Protein AF-A0A3N5RGP6-F1 (afdb_monomer_lite)

Sequence (369 aa):
MNIPFDFSSLDLSDPAYIEANRRGQITQQQRQILGGKLGNAISCFSSFASLFVLPGLGLFGLILLAVLKADALVIFGYAALIILLSLGVFIFVTFRSYHHYSSVKKDLDSGLIQTADGCLEYGKDKYEASLGNGAHLVLPRVWNGLLPGINYLFYYLPGSRIILSAETRSVMPPERAREKLIEILGKANRFTGEDIETNRQGDMTFRQIVRLLPNILVGFLFTLPGIAFLSYFLYILLLAPDADWKENLVAAVIVTIIGGAFAVVGLFITVKSLSDLFSFKAVSIEGEGRKIRRVSRTRSNSRSSSSNTVSYYYRVAEKEFKIPKRAYLALVDGLTYRLYHTPRSSVLLSIEPLISPVPEELSSSGRNT

pLDDT: mean 88.64, std 10.91, range [46.66, 98.62]

Radius of gyration: 26.94 Å; chains: 1; bounding box: 83×38×71 Å

Foldseek 3Di:
DPQFQAPVPDAQADPVLVVCLVVLAQDPVNVCSLVVRLVVSLPPDQLVCLVDVLVVVLVVVLVVCVVVVHDPVVSVVSVVVSVVVSVVSNVVSNVVSVVLSVQSVVLSVVSGKDKAKFFWDQPQQFIWTAGPVRDTADEHPDHPPHAGQFIWTFIARPRNSHTRHTHTDDGHDLVVLQVRLQVQLCSNQVHDPVQVVCQVVFFGDPVLLVVLVVLLVQLVVLQVQLVVLLVVLVCCVPPVPPPPCVVCVVVSVVSNVSSPVSNVSSVVSNVLSVVLSVVRGKDKDKAFKAKDKDWDFDPDPPPPDGDTDIWIWIDGPNDIETGDPSSSNSDDGGFMKMWIARPRVRHTRGMGTPTGPDDPVSVPVVPPD

Structure (mmCIF, N/CA/C/O backbone):
data_AF-A0A3N5RGP6-F1
#
_entry.id   AF-A0A3N5RGP6-F1
#
loop_
_atom_site.group_PDB
_atom_site.id
_atom_site.type_symbol
_atom_site.label_atom_id
_atom_site.label_alt_id
_atom_site.label_comp_id
_atom_site.label_asym_id
_atom_site.label_entity_id
_atom_site.label_seq_id
_atom_site.pdbx_PDB_ins_code
_atom_site.Cartn_x
_atom_site.Cartn_y
_atom_site.Cartn_z
_atom_site.occupancy
_atom_site.B_iso_or_equiv
_atom_site.auth_seq_id
_atom_site.auth_comp_id
_atom_site.auth_asym_id
_atom_site.auth_atom_id
_atom_site.pdbx_PDB_model_num
ATOM 1 N N . MET A 1 1 ? 8.306 6.483 12.451 1.00 46.66 1 MET A N 1
ATOM 2 C CA . MET A 1 1 ? 7.824 5.171 11.977 1.00 46.66 1 MET A CA 1
ATOM 3 C C . MET A 1 1 ? 7.015 4.521 13.096 1.00 46.66 1 MET A C 1
ATOM 5 O O . MET A 1 1 ? 7.575 4.285 14.158 1.00 46.66 1 MET A O 1
ATOM 9 N N . ASN A 1 2 ? 5.703 4.333 12.932 1.00 51.69 2 ASN A N 1
ATOM 10 C CA . ASN A 1 2 ? 4.912 3.572 13.912 1.00 51.69 2 ASN A CA 1
ATOM 11 C C . ASN A 1 2 ? 5.167 2.090 13.654 1.00 51.69 2 ASN A C 1
ATOM 13 O O . ASN A 1 2 ? 5.107 1.669 12.499 1.00 51.69 2 ASN A O 1
ATOM 17 N N . ILE A 1 3 ? 5.520 1.338 14.694 1.00 51.59 3 ILE A N 1
ATOM 18 C CA . ILE A 1 3 ? 5.806 -0.093 14.580 1.00 51.59 3 ILE A CA 1
ATOM 19 C C . ILE A 1 3 ? 4.454 -0.785 14.393 1.00 51.59 3 ILE A C 1
ATOM 21 O O . ILE A 1 3 ? 3.610 -0.704 15.282 1.00 51.59 3 ILE A O 1
ATOM 25 N N . PRO A 1 4 ? 4.180 -1.390 13.226 1.00 54.78 4 PRO A N 1
ATOM 26 C CA . PRO A 1 4 ? 2.877 -1.976 12.975 1.00 54.78 4 PRO A CA 1
ATOM 27 C C . PRO A 1 4 ? 2.785 -3.321 13.699 1.00 54.78 4 PRO A C 1
ATOM 29 O O . PRO A 1 4 ? 3.454 -4.279 13.310 1.00 54.78 4 PRO A O 1
ATOM 32 N N . PHE A 1 5 ? 1.945 -3.404 14.727 1.00 60.09 5 PHE A N 1
ATOM 33 C CA . PHE A 1 5 ? 1.617 -4.672 15.370 1.00 60.09 5 PHE A CA 1
ATOM 34 C C . PHE A 1 5 ? 0.800 -5.553 14.428 1.00 60.09 5 PHE A C 1
ATOM 36 O O . PHE A 1 5 ? -0.194 -5.114 13.848 1.00 60.09 5 PHE A O 1
ATOM 43 N N . ASP A 1 6 ? 1.219 -6.802 14.262 1.00 63.50 6 ASP A N 1
ATOM 44 C CA . ASP A 1 6 ? 0.471 -7.772 13.475 1.00 63.50 6 ASP A CA 1
ATOM 45 C C . ASP A 1 6 ? -0.662 -8.350 14.327 1.00 63.50 6 ASP A C 1
ATOM 47 O O . ASP A 1 6 ? -0.433 -9.259 15.112 1.00 63.50 6 ASP A O 1
ATOM 51 N N . PHE A 1 7 ? -1.877 -7.820 14.227 1.00 63.84 7 PHE A N 1
ATOM 52 C CA . PHE A 1 7 ? -3.049 -8.327 14.953 1.00 63.84 7 PHE A CA 1
ATOM 53 C C . PHE A 1 7 ? -4.023 -9.039 14.013 1.00 63.84 7 PHE A C 1
ATOM 55 O O . PHE A 1 7 ? -5.227 -8.851 14.104 1.00 63.84 7 PHE A O 1
ATOM 62 N N . SER A 1 8 ? -3.508 -9.861 13.096 1.00 65.56 8 SER A N 1
ATOM 63 C CA . SER A 1 8 ? -4.301 -10.566 12.078 1.00 65.56 8 SER A CA 1
ATOM 64 C C . SER A 1 8 ? -5.499 -11.384 12.582 1.00 65.56 8 SER A C 1
ATOM 66 O O . SER A 1 8 ? -6.313 -11.791 11.764 1.00 65.56 8 SER A O 1
ATOM 68 N N . SER A 1 9 ? -5.603 -11.638 13.888 1.00 75.88 9 SER A N 1
ATOM 69 C CA . SER A 1 9 ? -6.687 -12.390 14.526 1.00 75.88 9 SER A CA 1
ATOM 70 C C . SER A 1 9 ? -7.684 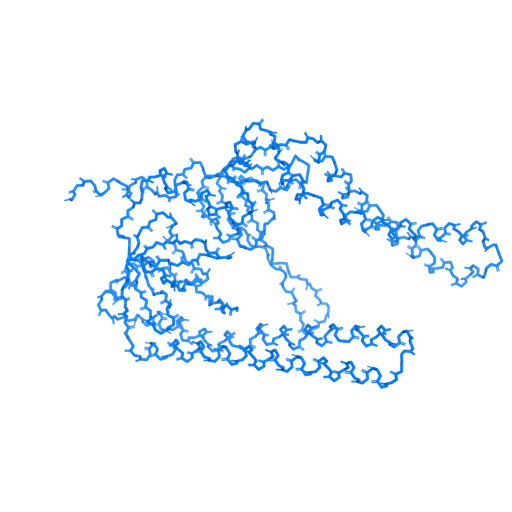-11.535 15.316 1.00 75.88 9 SER A C 1
ATOM 72 O O . SER A 1 9 ? -8.609 -12.101 15.886 1.00 75.88 9 SER A O 1
ATOM 74 N N . LEU A 1 10 ? -7.475 -10.220 15.441 1.00 86.12 10 LEU A N 1
ATOM 75 C CA . LEU A 1 10 ? -8.368 -9.366 16.223 1.00 86.12 10 LEU A CA 1
ATOM 76 C C . LEU A 1 10 ? -9.435 -8.773 15.299 1.00 86.12 10 LEU A C 1
ATOM 78 O O . LEU A 1 10 ? -9.154 -7.843 14.543 1.00 86.12 10 LEU A O 1
ATOM 82 N N . ASP A 1 11 ? -10.644 -9.324 15.357 1.00 92.06 11 ASP A N 1
ATOM 83 C CA . ASP A 1 11 ? -11.818 -8.639 14.826 1.00 92.06 11 ASP A CA 1
ATOM 84 C C . ASP A 1 11 ? -12.217 -7.543 15.817 1.00 92.06 11 ASP A C 1
ATOM 86 O O . ASP A 1 11 ? -12.595 -7.818 16.954 1.00 92.06 11 ASP A O 1
ATOM 90 N N . LEU A 1 12 ? -12.073 -6.285 15.405 1.00 94.25 12 LEU A N 1
ATOM 91 C CA . LEU A 1 12 ? -12.389 -5.138 16.257 1.00 94.25 12 LEU A CA 1
ATOM 92 C C . LEU A 1 12 ? -13.893 -4.986 16.497 1.00 94.25 12 LEU A C 1
ATOM 94 O O . LEU A 1 12 ? -14.278 -4.248 17.403 1.00 94.25 12 LEU A O 1
ATOM 98 N N . SER A 1 13 ? -14.709 -5.682 15.709 1.00 95.06 13 SER A N 1
ATOM 99 C CA . SER A 1 13 ? -16.170 -5.622 15.744 1.00 95.06 13 SER A CA 1
ATOM 100 C C . SER A 1 13 ? -16.781 -6.820 16.481 1.00 95.06 13 SER A C 1
ATOM 102 O O . SER A 1 13 ? -18.001 -6.964 16.493 1.00 95.06 13 SER A O 1
ATOM 104 N N . ASP A 1 14 ? -15.957 -7.685 17.090 1.00 95.44 14 ASP A N 1
ATOM 105 C CA . ASP A 1 14 ? -16.419 -8.857 17.840 1.00 95.44 14 ASP A CA 1
ATOM 106 C C . ASP A 1 14 ? -17.313 -8.425 19.025 1.00 95.44 14 ASP A C 1
ATOM 108 O O . ASP A 1 14 ? -16.844 -7.690 19.911 1.00 95.44 14 ASP A O 1
ATOM 112 N N . PRO A 1 15 ? -18.579 -8.891 19.090 1.00 96.12 15 PRO A N 1
ATOM 113 C CA . PRO A 1 15 ? -19.494 -8.570 20.182 1.00 96.12 15 PRO A CA 1
ATOM 114 C C . PRO A 1 15 ? -18.925 -8.883 21.570 1.00 96.12 15 PRO A C 1
ATOM 116 O O . PRO A 1 15 ? -19.138 -8.108 22.504 1.00 96.12 15 PRO A O 1
ATOM 119 N N . ALA A 1 16 ? -18.149 -9.964 21.714 1.00 96.69 16 ALA A N 1
ATOM 120 C CA . ALA A 1 16 ? -17.563 -10.353 22.994 1.00 96.69 16 ALA A CA 1
ATOM 121 C C . ALA A 1 16 ? -16.511 -9.339 23.475 1.00 96.69 16 ALA A C 1
ATOM 123 O O . ALA A 1 16 ? -16.444 -9.028 24.669 1.00 96.69 16 ALA A O 1
ATOM 124 N N . TYR A 1 17 ? -15.713 -8.778 22.559 1.00 96.44 17 TYR A N 1
ATOM 125 C CA . TYR A 1 17 ? -14.770 -7.709 22.895 1.00 96.44 17 TYR A CA 1
ATOM 126 C C . TYR A 1 17 ? -15.482 -6.398 23.191 1.00 96.44 17 TYR A C 1
ATOM 128 O O . TYR A 1 17 ? -15.095 -5.711 24.135 1.00 96.44 17 TYR A O 1
ATOM 136 N N . ILE A 1 18 ? -16.514 -6.050 22.419 1.00 97.56 18 ILE A N 1
ATOM 137 C CA . ILE A 1 18 ? -17.300 -4.833 22.654 1.00 97.56 18 ILE A CA 1
ATOM 138 C C . ILE A 1 18 ? -17.943 -4.884 24.040 1.00 97.56 18 ILE A C 1
ATOM 140 O O . ILE A 1 18 ? -17.799 -3.935 24.807 1.00 97.56 18 ILE A O 1
ATOM 144 N N . GLU A 1 19 ? -18.582 -5.995 24.409 1.00 97.88 19 GLU A N 1
ATOM 145 C CA . GLU A 1 19 ? -19.241 -6.120 25.710 1.00 97.88 19 GLU A CA 1
ATOM 146 C C . GLU A 1 19 ? -18.241 -6.118 26.874 1.00 97.88 19 GLU A C 1
ATOM 148 O O . GLU A 1 19 ? -18.458 -5.435 27.879 1.00 97.88 19 GLU A O 1
ATOM 153 N N . ALA A 1 20 ? -17.106 -6.811 26.736 1.00 97.94 20 ALA A N 1
ATOM 154 C CA . ALA A 1 20 ? -16.041 -6.759 27.734 1.00 97.94 20 ALA A CA 1
ATOM 155 C C . ALA A 1 20 ? -15.492 -5.332 27.907 1.00 97.94 20 ALA A C 1
ATOM 157 O O . ALA A 1 20 ? -15.433 -4.828 29.033 1.00 97.94 20 ALA A O 1
ATOM 158 N N . ASN A 1 21 ? -15.174 -4.646 26.805 1.00 97.94 21 ASN A N 1
ATOM 159 C CA . ASN A 1 21 ? -14.625 -3.291 26.847 1.00 97.94 21 ASN A CA 1
ATOM 160 C C . ASN A 1 21 ? -15.661 -2.269 27.343 1.00 97.94 21 ASN A C 1
ATOM 162 O O . ASN A 1 21 ? -15.294 -1.325 28.044 1.00 97.94 21 ASN A O 1
ATOM 166 N N . ARG A 1 22 ? -16.956 -2.480 27.065 1.00 98.06 22 ARG A N 1
ATOM 167 C CA . ARG A 1 22 ? -18.067 -1.691 27.624 1.00 98.06 22 ARG A CA 1
ATOM 168 C C . ARG A 1 22 ? -18.132 -1.795 29.146 1.00 98.06 22 ARG A C 1
ATOM 170 O O . ARG A 1 22 ? -18.426 -0.803 29.804 1.00 98.06 22 ARG A O 1
ATOM 177 N N . ARG A 1 23 ? -17.795 -2.959 29.710 1.00 98.12 23 ARG A N 1
ATOM 178 C CA . ARG A 1 23 ? -17.637 -3.167 31.162 1.00 98.12 23 ARG A CA 1
ATOM 179 C C . ARG A 1 23 ? -16.286 -2.684 31.708 1.00 98.12 23 ARG A C 1
ATOM 181 O O . ARG A 1 23 ? -15.987 -2.929 32.873 1.00 98.12 23 ARG A O 1
ATOM 188 N N . GLY A 1 24 ? -15.453 -2.039 30.888 1.00 97.69 24 GLY A N 1
ATOM 189 C CA . GLY A 1 24 ? -14.113 -1.598 31.278 1.00 97.69 24 GLY A CA 1
ATOM 190 C C . GLY A 1 24 ? -13.111 -2.743 31.456 1.00 97.69 24 GLY A C 1
ATOM 191 O O . GLY A 1 24 ? -12.120 -2.583 32.162 1.00 97.69 24 GLY A O 1
ATOM 192 N N . GLN A 1 25 ? -13.358 -3.912 30.855 1.00 97.94 25 GLN A N 1
ATOM 193 C CA . GLN A 1 25 ? -12.507 -5.094 30.985 1.00 97.94 25 GLN A CA 1
ATOM 194 C C . GLN A 1 25 ? -11.794 -5.407 29.669 1.00 97.94 25 GLN A C 1
ATOM 196 O O . GLN A 1 25 ? -12.425 -5.560 28.630 1.00 97.94 25 GLN A O 1
ATOM 201 N N . ILE A 1 26 ? -10.472 -5.582 29.729 1.00 97.31 26 ILE A N 1
ATOM 202 C CA . ILE A 1 26 ? -9.676 -6.080 28.599 1.00 97.31 26 ILE A CA 1
ATOM 203 C C . ILE A 1 26 ? -9.678 -7.608 28.655 1.00 97.31 26 ILE A C 1
ATOM 205 O O . ILE A 1 26 ? -9.200 -8.185 29.638 1.00 97.31 26 ILE A O 1
ATOM 209 N N . THR A 1 27 ? -10.166 -8.269 27.606 1.00 96.88 27 THR A N 1
ATOM 210 C CA . THR A 1 27 ? -10.210 -9.740 27.553 1.00 96.88 27 THR A CA 1
ATOM 211 C C . THR A 1 27 ? -8.812 -10.362 27.614 1.00 96.88 27 THR A C 1
ATOM 213 O O . THR A 1 27 ? -7.812 -9.762 27.202 1.00 96.88 27 THR A O 1
ATOM 216 N N . GLN A 1 28 ? -8.720 -11.606 28.096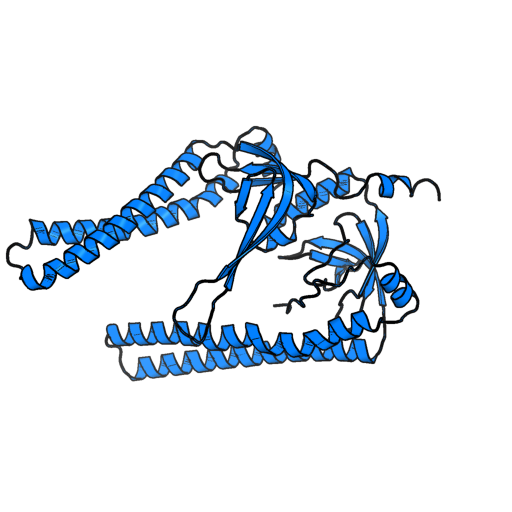 1.00 95.56 28 GLN A N 1
ATOM 217 C CA . GLN A 1 28 ? -7.444 -12.328 28.156 1.00 95.56 28 GLN A CA 1
ATOM 218 C C . GLN A 1 28 ? -6.816 -12.491 26.763 1.00 95.56 28 GLN A C 1
ATOM 220 O O . GLN A 1 28 ? -5.602 -12.358 26.625 1.00 95.56 28 GLN A O 1
ATOM 225 N N . GLN A 1 29 ? -7.634 -12.704 25.728 1.00 93.69 29 GLN A N 1
ATOM 226 C CA . GLN A 1 29 ? -7.173 -12.812 24.345 1.00 93.69 29 GLN A CA 1
ATOM 227 C C . GLN A 1 29 ? -6.574 -11.493 23.842 1.00 93.69 29 GLN A C 1
ATOM 229 O O . GLN A 1 29 ? -5.460 -11.499 23.318 1.00 93.69 29 GLN A O 1
ATOM 234 N N . GLN A 1 30 ? -7.231 -10.351 24.077 1.00 94.25 30 GLN A N 1
ATOM 235 C CA . GLN A 1 30 ? -6.649 -9.040 23.765 1.00 94.25 30 GLN A CA 1
ATOM 236 C C . GLN A 1 30 ? -5.336 -8.812 24.529 1.00 94.25 30 GLN A C 1
ATOM 238 O O . GLN A 1 30 ? -4.353 -8.387 23.923 1.00 94.25 30 GLN A O 1
ATOM 243 N N . ARG A 1 31 ? -5.268 -9.156 25.827 1.00 94.56 31 ARG A N 1
ATOM 244 C CA . ARG A 1 31 ? -4.026 -9.050 26.621 1.00 94.56 31 ARG A CA 1
ATOM 245 C C . ARG A 1 31 ? -2.902 -9.923 26.070 1.00 94.56 31 ARG A C 1
ATOM 247 O O . ARG A 1 31 ? -1.775 -9.449 25.973 1.00 94.56 31 ARG A O 1
ATOM 254 N N . GLN A 1 32 ? -3.181 -11.171 25.699 1.00 91.88 32 GLN A N 1
ATOM 255 C CA . GLN A 1 32 ? -2.189 -12.078 25.108 1.00 91.88 32 GLN A CA 1
ATOM 256 C C . GLN A 1 32 ? -1.708 -11.575 23.746 1.00 91.88 32 GLN A C 1
ATOM 258 O O . GLN A 1 32 ? -0.514 -11.614 23.457 1.00 91.88 32 GLN A O 1
ATOM 263 N N . ILE A 1 33 ? -2.623 -11.068 22.919 1.00 88.94 33 ILE A N 1
ATOM 264 C CA . ILE A 1 33 ? -2.308 -10.524 21.598 1.00 88.94 33 ILE A CA 1
ATOM 265 C C . ILE A 1 33 ? -1.443 -9.261 21.723 1.00 88.94 33 ILE A C 1
ATOM 267 O O . ILE A 1 33 ? -0.430 -9.143 21.026 1.00 88.94 33 ILE A O 1
ATOM 271 N N . LEU A 1 34 ? -1.810 -8.345 22.624 1.00 89.25 34 LEU A N 1
ATOM 272 C CA . LEU A 1 34 ? -1.066 -7.112 22.880 1.00 89.25 34 LEU A CA 1
ATOM 273 C C . LEU A 1 34 ? 0.285 -7.429 23.546 1.00 89.25 34 LEU A C 1
ATOM 275 O O . LEU A 1 34 ? 1.324 -7.049 23.013 1.00 89.25 34 LEU A O 1
ATOM 279 N N . GLY A 1 35 ? 0.295 -8.206 24.632 1.00 87.25 35 GLY A N 1
ATOM 280 C CA . GLY A 1 35 ? 1.482 -8.560 25.422 1.00 87.25 35 GLY A CA 1
ATOM 281 C C . GLY A 1 35 ? 2.473 -9.497 24.722 1.00 87.25 35 GLY A C 1
ATOM 282 O O . GLY A 1 35 ? 3.680 -9.261 24.756 1.00 87.25 35 GLY A O 1
ATOM 283 N N . GLY A 1 36 ? 1.990 -10.537 24.038 1.00 79.75 36 GLY A N 1
ATOM 284 C CA . GLY A 1 36 ? 2.835 -11.556 23.405 1.00 79.75 36 GLY A CA 1
ATOM 285 C C . GLY A 1 36 ? 3.584 -11.058 22.166 1.00 79.75 36 GLY A C 1
ATOM 286 O O . GLY A 1 36 ? 4.693 -11.509 21.880 1.00 79.75 36 GLY A O 1
ATOM 287 N N . LYS A 1 37 ? 3.023 -10.088 21.431 1.00 67.88 37 LYS A N 1
ATOM 288 C CA . LYS A 1 37 ? 3.664 -9.530 20.222 1.00 67.88 37 LYS A CA 1
ATOM 289 C C . LYS A 1 37 ? 4.578 -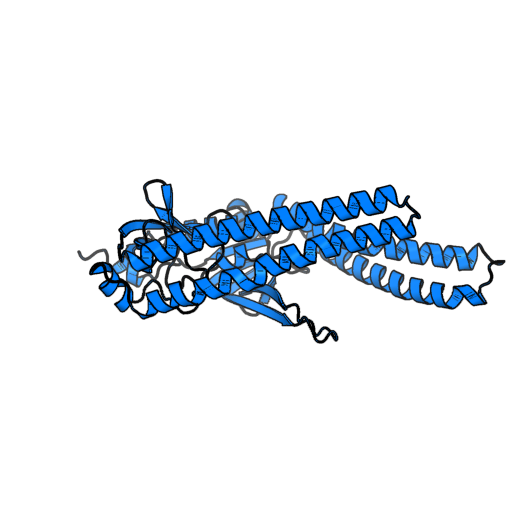8.342 20.510 1.00 67.88 37 LYS A C 1
ATOM 291 O O . LYS A 1 37 ? 5.451 -8.041 19.696 1.00 67.88 37 LYS A O 1
ATOM 296 N N . LEU A 1 38 ? 4.432 -7.722 21.679 1.00 66.31 38 LEU A N 1
ATOM 297 C CA . LEU A 1 38 ? 5.283 -6.638 22.166 1.00 66.31 38 LEU A CA 1
ATOM 298 C C . LEU A 1 38 ? 6.746 -7.081 22.376 1.00 66.31 38 LEU A C 1
ATOM 300 O O . LEU A 1 38 ? 7.648 -6.320 22.038 1.00 66.31 38 LEU A O 1
ATOM 304 N N . GLY A 1 39 ? 6.997 -8.317 22.828 1.00 63.50 39 GLY A N 1
ATOM 305 C CA . GLY A 1 39 ? 8.363 -8.851 22.979 1.00 63.50 39 GLY A CA 1
ATOM 306 C C . GLY A 1 39 ? 9.063 -9.174 21.649 1.00 63.50 39 GLY A C 1
ATOM 307 O O . GLY A 1 39 ? 10.254 -8.917 21.488 1.00 63.50 39 GLY A O 1
ATOM 308 N N . ASN A 1 40 ? 8.317 -9.670 20.656 1.00 64.88 40 ASN A N 1
ATOM 309 C CA . ASN A 1 40 ? 8.886 -10.132 19.381 1.00 64.88 40 ASN A CA 1
ATOM 310 C C . ASN A 1 40 ? 9.058 -9.012 18.339 1.00 64.88 40 ASN A C 1
ATOM 312 O O . ASN A 1 40 ? 9.968 -9.071 17.508 1.00 64.88 40 ASN A O 1
ATOM 316 N N . ALA A 1 41 ? 8.216 -7.972 18.374 1.00 55.91 41 ALA A N 1
ATOM 317 C CA . ALA A 1 41 ? 8.268 -6.868 17.410 1.00 55.91 41 ALA A CA 1
ATOM 318 C C . ALA A 1 41 ? 9.512 -5.974 17.569 1.00 55.91 41 ALA A C 1
ATOM 320 O O . ALA A 1 41 ? 9.961 -5.382 16.589 1.00 55.91 41 ALA A O 1
ATOM 321 N N . ILE A 1 42 ? 10.092 -5.920 18.773 1.00 56.09 42 ILE A N 1
ATOM 322 C CA . ILE A 1 42 ? 11.312 -5.153 19.075 1.00 56.09 42 ILE A CA 1
ATOM 323 C C . ILE A 1 42 ? 12.558 -5.814 18.454 1.00 56.09 42 ILE A C 1
ATOM 325 O O . ILE A 1 42 ? 13.563 -5.148 18.224 1.00 56.09 42 ILE A O 1
ATOM 329 N N . SER A 1 43 ? 12.507 -7.113 18.137 1.00 52.59 43 SER A N 1
ATOM 330 C CA . SER A 1 43 ? 13.734 -7.893 17.956 1.00 52.59 43 SER A CA 1
ATOM 331 C C . SER A 1 43 ? 14.189 -8.069 16.502 1.00 52.59 43 SER A C 1
ATOM 333 O O . SER A 1 43 ? 15.384 -8.015 16.230 1.00 52.59 43 SER A O 1
ATOM 335 N N . CYS A 1 44 ? 13.284 -8.253 15.531 1.00 56.62 44 CYS A N 1
ATOM 336 C CA . CYS A 1 44 ? 13.730 -8.856 14.269 1.00 56.62 44 CYS A CA 1
ATOM 337 C C . CYS A 1 44 ? 13.961 -7.877 13.109 1.00 56.62 44 CYS A C 1
ATOM 339 O O . CYS A 1 44 ? 15.024 -7.915 12.509 1.00 56.62 44 CYS A O 1
ATOM 341 N N . PHE A 1 45 ? 13.016 -6.999 12.753 1.00 54.19 45 PHE A N 1
ATOM 342 C CA . PHE A 1 45 ? 13.055 -6.382 11.413 1.00 54.19 45 PHE A CA 1
ATOM 343 C C . PHE A 1 45 ? 13.707 -4.993 11.349 1.00 54.19 45 PHE A C 1
ATOM 345 O O . PHE A 1 45 ? 14.454 -4.706 10.413 1.00 54.19 45 PHE A O 1
ATOM 352 N N . SER A 1 46 ? 13.451 -4.121 12.329 1.00 54.50 46 SER A N 1
ATOM 353 C CA . SER A 1 46 ? 14.064 -2.786 12.354 1.00 54.50 46 SER A CA 1
ATOM 354 C C . SER A 1 46 ? 15.535 -2.847 12.753 1.00 54.50 46 SER A C 1
ATOM 356 O O . SER A 1 46 ? 16.341 -2.127 12.171 1.00 54.50 46 SER A O 1
ATOM 358 N N . SER A 1 47 ? 15.882 -3.765 13.658 1.00 57.78 47 SER A N 1
ATOM 359 C CA . SER A 1 47 ? 17.263 -4.047 14.046 1.00 57.78 47 SER A CA 1
ATOM 360 C C . SER A 1 47 ? 18.056 -4.623 12.872 1.00 57.78 47 SER A C 1
ATOM 362 O O . SER A 1 47 ? 19.148 -4.141 12.609 1.00 57.78 47 SER A O 1
ATOM 364 N N . PHE A 1 48 ? 17.496 -5.553 12.081 1.00 64.19 48 PHE A N 1
ATOM 365 C CA . PHE A 1 48 ? 18.189 -6.089 10.896 1.00 64.19 48 PHE A CA 1
ATOM 366 C C . PHE A 1 48 ? 18.454 -5.019 9.832 1.00 64.19 48 PHE A C 1
ATOM 368 O O . PHE A 1 48 ? 19.559 -4.920 9.307 1.00 64.19 48 PHE A O 1
ATOM 375 N N . ALA A 1 49 ? 17.455 -4.200 9.492 1.00 61.03 49 ALA A N 1
ATOM 376 C CA . ALA A 1 49 ? 17.617 -3.229 8.413 1.00 61.03 49 ALA A CA 1
ATOM 377 C C . ALA A 1 49 ? 18.717 -2.199 8.727 1.00 61.03 49 ALA A C 1
ATOM 379 O O . ALA A 1 49 ? 19.548 -1.923 7.864 1.00 61.03 49 ALA A O 1
ATOM 380 N N . SER A 1 50 ? 18.785 -1.686 9.961 1.00 62.94 50 SER A N 1
ATOM 381 C CA . SER A 1 50 ? 19.869 -0.779 10.362 1.00 62.94 50 SER A CA 1
ATOM 382 C C . SER A 1 50 ? 21.223 -1.480 10.470 1.00 62.94 50 SER A C 1
ATOM 384 O O . SER A 1 50 ? 22.235 -0.873 10.137 1.00 62.94 50 SER A O 1
ATOM 386 N N . LEU A 1 51 ? 21.250 -2.749 10.898 1.00 67.50 51 LEU A N 1
ATOM 387 C CA . LEU A 1 51 ? 22.497 -3.496 11.093 1.00 67.50 51 LEU A CA 1
ATOM 388 C C . LEU A 1 51 ? 23.121 -3.992 9.780 1.00 67.50 51 LEU A C 1
ATOM 390 O O . LEU A 1 51 ? 24.309 -4.282 9.761 1.00 67.50 51 LEU A O 1
ATOM 394 N N . PHE A 1 52 ? 22.349 -4.105 8.693 1.00 72.94 52 PHE A N 1
ATOM 395 C CA . PHE A 1 52 ? 22.841 -4.687 7.436 1.00 72.94 52 PHE A CA 1
ATOM 396 C C . PHE A 1 52 ? 22.771 -3.750 6.227 1.00 72.94 52 PHE A C 1
ATOM 398 O O . PHE A 1 52 ? 23.654 -3.817 5.377 1.00 72.94 52 PHE A O 1
ATOM 405 N N . VAL A 1 53 ? 21.777 -2.858 6.120 1.00 74.00 53 VAL A N 1
ATOM 406 C CA . VAL A 1 53 ? 21.657 -1.983 4.936 1.00 74.00 53 VAL A CA 1
ATOM 407 C C . VAL A 1 53 ? 22.726 -0.895 4.947 1.00 74.00 53 VAL A C 1
ATOM 409 O O . VAL A 1 53 ? 23.387 -0.686 3.932 1.00 74.00 53 VAL A O 1
ATOM 412 N N . LEU A 1 54 ? 22.929 -0.227 6.088 1.00 77.69 54 LEU A N 1
ATOM 413 C CA . LEU A 1 54 ? 23.944 0.823 6.206 1.00 77.69 54 LEU A CA 1
ATOM 414 C C . LEU A 1 54 ? 25.368 0.253 6.086 1.00 77.69 54 LEU A C 1
ATOM 416 O O . LEU A 1 54 ? 26.127 0.783 5.273 1.00 77.69 54 LEU A O 1
ATOM 420 N N . PRO A 1 55 ? 25.726 -0.866 6.750 1.00 76.81 55 PRO A N 1
ATOM 421 C CA . PRO A 1 55 ? 27.020 -1.506 6.515 1.00 76.81 55 PRO A CA 1
ATOM 422 C C . PRO A 1 55 ? 27.174 -2.093 5.111 1.00 76.81 55 PRO A C 1
ATOM 424 O O . PRO A 1 55 ? 28.272 -2.057 4.575 1.00 76.81 55 PRO A O 1
ATOM 427 N N . GLY A 1 56 ? 26.103 -2.589 4.481 1.00 76.25 56 GLY A N 1
ATOM 428 C CA . GLY A 1 56 ? 26.146 -3.102 3.107 1.00 76.25 56 GLY A CA 1
ATOM 429 C C . GLY A 1 56 ? 26.415 -2.011 2.067 1.00 76.25 56 GLY A C 1
ATOM 430 O O . GLY A 1 56 ? 27.270 -2.182 1.199 1.00 76.25 56 GLY A O 1
ATOM 431 N N . LEU A 1 57 ? 25.742 -0.860 2.183 1.00 77.12 57 LEU A N 1
ATOM 432 C CA . LEU A 1 57 ? 26.041 0.322 1.365 1.00 77.12 57 LEU A CA 1
ATOM 433 C C . LEU A 1 57 ? 27.442 0.870 1.666 1.00 77.12 57 LEU A C 1
ATOM 435 O O . LEU A 1 57 ? 28.158 1.247 0.740 1.00 77.12 57 LEU A O 1
ATOM 439 N N . GLY A 1 58 ? 27.853 0.845 2.937 1.00 83.38 58 GLY A N 1
ATOM 440 C CA . GLY A 1 58 ? 29.211 1.190 3.347 1.00 83.38 58 GLY A CA 1
ATOM 441 C C . GLY A 1 58 ? 30.263 0.276 2.719 1.00 83.38 58 GLY A C 1
ATOM 442 O O . GLY A 1 58 ? 31.250 0.759 2.181 1.00 83.38 58 GLY A O 1
ATOM 443 N N . LEU A 1 59 ? 30.037 -1.038 2.699 1.00 82.94 59 LEU A N 1
ATOM 444 C CA . LEU A 1 59 ? 30.942 -2.005 2.077 1.00 82.94 59 LEU A CA 1
ATOM 445 C C . LEU A 1 59 ? 31.080 -1.751 0.571 1.00 82.94 59 LEU A C 1
ATOM 447 O O . LEU A 1 59 ? 32.191 -1.754 0.051 1.00 82.94 59 LEU A O 1
ATOM 451 N N . PHE A 1 60 ? 29.970 -1.486 -0.124 1.00 78.19 60 PHE A N 1
ATOM 452 C CA . PHE A 1 60 ? 30.012 -1.119 -1.541 1.00 78.19 60 PHE A CA 1
ATOM 453 C C . PHE A 1 60 ? 30.822 0.165 -1.770 1.00 78.19 60 PHE A C 1
ATOM 455 O O . PHE A 1 60 ? 31.674 0.198 -2.656 1.00 78.19 60 PHE A O 1
ATOM 462 N N . GLY A 1 61 ? 30.610 1.190 -0.937 1.00 82.06 61 GLY A N 1
ATOM 463 C CA . GLY A 1 61 ? 31.406 2.417 -0.964 1.00 82.06 61 GLY A CA 1
ATOM 464 C C . GLY A 1 61 ? 32.897 2.153 -0.742 1.00 82.06 61 GLY A C 1
ATOM 465 O O . GLY A 1 61 ? 33.723 2.673 -1.485 1.00 82.06 61 GLY A O 1
ATOM 466 N N . LEU A 1 62 ? 33.247 1.284 0.210 1.00 84.00 62 LEU A N 1
ATOM 467 C CA . LEU A 1 62 ? 34.632 0.890 0.485 1.00 84.00 62 LEU A CA 1
ATOM 468 C C . LEU A 1 62 ? 35.275 0.147 -0.696 1.00 84.00 62 LEU A C 1
ATOM 470 O O . LEU A 1 62 ? 36.417 0.441 -1.041 1.00 84.00 62 LEU A O 1
ATOM 474 N N . ILE A 1 63 ? 34.550 -0.768 -1.350 1.00 78.38 63 ILE A N 1
ATOM 475 C CA . ILE A 1 63 ? 35.035 -1.478 -2.547 1.00 78.38 63 ILE A CA 1
ATOM 476 C C . ILE A 1 63 ? 35.253 -0.494 -3.698 1.00 78.38 63 ILE A C 1
ATOM 478 O O . ILE A 1 63 ? 36.286 -0.549 -4.360 1.00 78.38 63 ILE A O 1
ATOM 482 N N . LEU A 1 64 ? 34.311 0.425 -3.922 1.00 76.50 64 LEU A N 1
ATOM 483 C CA . LEU A 1 64 ? 34.440 1.444 -4.961 1.00 76.50 64 LEU A CA 1
ATOM 484 C C . LEU A 1 64 ? 35.657 2.344 -4.708 1.00 76.50 64 LEU A C 1
ATOM 486 O O . LEU A 1 64 ? 36.451 2.564 -5.618 1.00 76.50 64 LEU A O 1
ATOM 490 N N . LEU A 1 65 ? 35.841 2.811 -3.469 1.00 84.06 65 LEU A N 1
ATOM 491 C CA . LEU A 1 65 ? 37.012 3.599 -3.072 1.00 84.06 65 LEU A CA 1
ATOM 492 C C . LEU A 1 65 ? 38.320 2.819 -3.274 1.00 84.06 65 LEU A C 1
ATOM 494 O O . LEU A 1 65 ? 39.306 3.398 -3.726 1.00 84.06 65 LEU A O 1
ATOM 498 N N . ALA A 1 66 ? 38.323 1.510 -3.012 1.00 80.75 66 ALA A N 1
ATOM 499 C CA . ALA A 1 66 ? 39.481 0.652 -3.250 1.00 80.75 66 ALA A CA 1
ATOM 500 C C . ALA A 1 66 ? 39.787 0.468 -4.750 1.00 80.75 66 ALA A C 1
ATOM 502 O O . ALA A 1 66 ? 40.945 0.570 -5.149 1.00 80.75 66 ALA A O 1
ATOM 503 N N . VAL A 1 67 ? 38.768 0.261 -5.596 1.00 78.25 67 VAL A N 1
ATOM 504 C CA . VAL A 1 67 ? 38.919 0.172 -7.066 1.00 78.25 67 VAL A CA 1
ATOM 505 C C . VAL A 1 67 ? 39.459 1.481 -7.646 1.00 78.25 67 VAL A C 1
ATOM 507 O O . VAL A 1 67 ? 40.294 1.463 -8.549 1.00 78.25 67 VAL A O 1
ATOM 510 N N . LEU A 1 68 ? 39.031 2.613 -7.087 1.00 84.62 68 LEU A N 1
ATOM 511 C CA . LEU A 1 68 ? 39.516 3.946 -7.449 1.00 84.62 68 LEU A CA 1
ATOM 512 C C . LEU A 1 68 ? 40.875 4.298 -6.821 1.00 84.62 68 LEU A C 1
ATOM 514 O O . LEU A 1 68 ? 41.374 5.394 -7.059 1.00 84.62 68 LEU A O 1
ATOM 518 N N . LYS A 1 69 ? 41.482 3.385 -6.048 1.00 93.00 69 LYS A N 1
ATOM 519 C CA . LYS A 1 69 ? 42.770 3.570 -5.360 1.00 93.00 69 LYS A CA 1
ATOM 520 C C . LYS A 1 69 ? 42.806 4.811 -4.451 1.00 93.00 69 LYS A C 1
ATOM 522 O O . LYS A 1 69 ? 43.804 5.524 -4.420 1.00 93.00 69 LYS A O 1
ATOM 527 N N . ALA A 1 70 ? 41.721 5.076 -3.722 1.00 90.44 70 ALA A N 1
ATOM 528 C CA . ALA A 1 70 ? 41.655 6.180 -2.764 1.00 90.44 70 ALA A CA 1
ATOM 529 C C . ALA A 1 70 ? 42.635 6.000 -1.582 1.00 90.44 70 ALA A C 1
ATOM 531 O O . ALA A 1 70 ? 42.949 4.874 -1.192 1.00 90.44 70 ALA A O 1
ATOM 532 N N . ASP A 1 71 ? 43.064 7.112 -0.971 1.00 95.94 71 ASP A N 1
ATOM 533 C CA . ASP A 1 71 ? 43.972 7.107 0.183 1.00 95.94 71 ASP A CA 1
ATOM 534 C C . ASP A 1 71 ? 43.377 6.402 1.413 1.00 95.94 71 ASP A C 1
ATOM 536 O O . ASP A 1 71 ? 42.189 6.527 1.726 1.00 95.94 71 ASP A O 1
ATOM 540 N N . ALA A 1 72 ? 44.233 5.729 2.189 1.00 92.25 72 ALA A N 1
ATOM 541 C CA . ALA A 1 72 ? 43.821 4.965 3.370 1.00 92.25 72 ALA A CA 1
ATOM 542 C C . ALA A 1 72 ? 43.052 5.814 4.399 1.00 92.25 72 ALA A C 1
ATOM 544 O O . ALA A 1 72 ? 42.067 5.350 4.971 1.00 92.25 72 ALA A O 1
ATOM 545 N N . LEU A 1 73 ? 43.453 7.074 4.604 1.00 92.38 73 LEU A N 1
ATOM 546 C CA . LEU A 1 73 ? 42.778 7.987 5.534 1.00 92.38 73 LEU A CA 1
ATOM 547 C C . LEU A 1 73 ? 41.326 8.265 5.112 1.00 92.38 73 LEU A C 1
ATOM 549 O O . LEU A 1 73 ? 40.439 8.309 5.966 1.00 92.38 73 LEU A O 1
ATOM 553 N N . VAL A 1 74 ? 41.064 8.375 3.805 1.00 88.56 74 VAL A N 1
ATOM 554 C CA . VAL A 1 74 ? 39.710 8.557 3.253 1.00 88.56 74 VAL A CA 1
ATOM 555 C C . VAL A 1 74 ? 38.865 7.307 3.492 1.00 88.56 74 VAL A C 1
ATOM 557 O O . VAL A 1 74 ? 37.718 7.408 3.930 1.00 88.56 74 VAL A O 1
ATOM 560 N N . ILE A 1 75 ? 39.448 6.126 3.274 1.00 88.44 75 ILE A N 1
ATOM 561 C CA . ILE A 1 75 ? 38.790 4.834 3.508 1.00 88.44 75 ILE A CA 1
ATOM 562 C C . ILE A 1 75 ? 38.410 4.680 4.992 1.00 88.44 75 ILE A C 1
ATOM 564 O O . ILE A 1 75 ? 37.260 4.359 5.302 1.00 88.44 75 ILE A O 1
ATOM 568 N N . PHE A 1 76 ? 39.334 4.964 5.919 1.00 90.31 76 PHE A N 1
ATOM 569 C CA . PHE A 1 76 ? 39.066 4.891 7.361 1.00 90.31 76 PHE A CA 1
ATOM 570 C C . PHE A 1 76 ? 38.035 5.925 7.824 1.00 90.31 76 PHE A C 1
ATOM 572 O O . PHE A 1 76 ? 37.131 5.579 8.588 1.00 90.31 76 PHE A O 1
ATOM 579 N N . GLY A 1 77 ? 38.128 7.168 7.342 1.00 89.75 77 GLY A N 1
ATOM 580 C CA . GLY A 1 77 ? 37.158 8.219 7.655 1.00 89.75 77 GLY A CA 1
ATOM 581 C C . GLY A 1 77 ? 35.743 7.847 7.205 1.00 89.75 77 GLY A C 1
ATOM 582 O O . GLY A 1 77 ? 34.787 7.983 7.972 1.00 89.75 77 GLY A O 1
ATOM 583 N N . TYR A 1 78 ? 35.613 7.293 5.996 1.00 88.69 78 TYR A N 1
ATOM 584 C CA . TYR A 1 78 ? 34.339 6.796 5.480 1.00 88.69 78 TYR A CA 1
ATOM 585 C C . TYR A 1 78 ? 33.789 5.637 6.325 1.00 88.69 78 TYR A C 1
ATOM 587 O O . TYR A 1 78 ? 32.620 5.658 6.718 1.00 88.69 78 TYR A O 1
ATOM 595 N N . ALA A 1 79 ? 34.625 4.653 6.670 1.00 87.56 79 ALA A N 1
ATOM 596 C CA . ALA A 1 79 ? 34.216 3.529 7.511 1.00 87.56 79 ALA A CA 1
ATOM 597 C C . ALA A 1 79 ? 33.717 3.988 8.895 1.00 87.56 79 ALA A C 1
ATOM 599 O O . ALA A 1 79 ? 32.644 3.567 9.336 1.00 87.56 79 ALA A O 1
ATOM 600 N N . ALA A 1 80 ? 34.449 4.891 9.557 1.00 89.38 80 ALA A N 1
ATOM 601 C CA . ALA A 1 80 ? 34.069 5.440 10.859 1.00 89.38 80 ALA A CA 1
ATOM 602 C C . ALA A 1 80 ? 32.722 6.181 10.803 1.00 89.38 80 ALA A C 1
ATOM 604 O O . ALA A 1 80 ? 31.864 5.978 11.667 1.00 89.38 80 ALA A O 1
ATOM 605 N N . LEU A 1 81 ? 32.495 6.978 9.753 1.00 89.06 81 LEU A N 1
ATOM 606 C CA . LEU A 1 81 ? 31.227 7.676 9.536 1.00 89.06 81 LEU A CA 1
ATOM 607 C C . LEU A 1 81 ? 30.050 6.697 9.404 1.00 89.06 81 LEU A C 1
ATOM 609 O O . LEU A 1 81 ? 29.018 6.892 10.048 1.00 89.06 81 LEU A O 1
ATOM 613 N N . ILE A 1 82 ? 30.197 5.630 8.610 1.00 87.75 82 ILE A N 1
ATOM 614 C CA . ILE A 1 82 ? 29.140 4.620 8.434 1.00 87.75 82 ILE A CA 1
ATOM 615 C C . ILE A 1 82 ? 28.814 3.916 9.757 1.00 87.75 82 ILE A C 1
ATOM 617 O O . ILE A 1 82 ? 27.635 3.694 10.054 1.00 87.75 82 ILE A O 1
ATOM 621 N N . ILE A 1 83 ? 29.824 3.595 10.571 1.00 87.00 83 ILE A N 1
ATOM 622 C CA . ILE A 1 83 ? 29.630 2.972 11.890 1.00 87.00 83 ILE A CA 1
ATOM 623 C C . ILE A 1 83 ? 28.841 3.905 12.814 1.00 87.00 83 ILE A C 1
ATOM 625 O O . ILE A 1 83 ? 27.842 3.481 13.401 1.00 87.00 83 ILE A O 1
ATOM 629 N N . LEU A 1 84 ? 29.238 5.178 12.904 1.00 89.00 84 LEU A N 1
ATOM 630 C CA . LEU A 1 84 ? 28.561 6.169 13.747 1.00 89.00 84 LEU A CA 1
ATOM 631 C C . LEU A 1 84 ? 27.104 6.388 13.321 1.00 89.00 84 LEU A C 1
ATOM 633 O O . LEU A 1 84 ? 26.208 6.387 14.167 1.00 89.00 84 LEU A O 1
ATOM 637 N N . LEU A 1 85 ? 26.846 6.506 12.015 1.00 86.38 85 LEU A N 1
ATOM 638 C CA . LEU A 1 85 ? 25.486 6.631 11.483 1.00 86.38 85 LEU A CA 1
ATOM 639 C C . LEU A 1 85 ? 24.640 5.389 11.793 1.00 86.38 85 LEU A C 1
ATOM 641 O O . LEU A 1 85 ? 23.492 5.515 12.223 1.00 86.38 85 LEU A O 1
ATOM 645 N N . SER A 1 86 ? 25.211 4.194 11.629 1.00 84.62 86 SER A N 1
ATOM 646 C CA . SER A 1 86 ? 24.522 2.930 11.922 1.00 84.62 86 SER A CA 1
ATOM 647 C C . SER A 1 86 ? 24.157 2.814 13.404 1.00 84.62 86 SER A C 1
ATOM 649 O O . SER A 1 86 ? 23.023 2.457 13.733 1.00 84.62 86 SER A O 1
ATOM 651 N N . LEU A 1 87 ? 25.082 3.182 14.298 1.00 86.31 87 LEU A N 1
ATOM 652 C CA . LEU A 1 87 ? 24.858 3.187 15.744 1.00 86.31 87 LEU A CA 1
ATOM 653 C C . LEU A 1 87 ? 23.782 4.204 16.150 1.00 86.31 87 LEU A C 1
ATOM 655 O O . LEU A 1 87 ? 22.878 3.868 16.916 1.00 86.31 87 LEU A O 1
ATOM 659 N N . GLY A 1 88 ? 23.834 5.421 15.602 1.00 88.50 88 GLY A N 1
ATOM 660 C CA . GLY A 1 88 ? 22.835 6.458 15.870 1.00 88.50 88 GLY A CA 1
ATOM 661 C C . GLY A 1 88 ? 21.423 6.028 15.463 1.00 88.50 88 GLY A C 1
ATOM 662 O O . GLY A 1 88 ? 20.479 6.158 16.246 1.00 88.50 88 GLY A O 1
ATOM 663 N N . VAL A 1 89 ? 21.278 5.436 14.271 1.00 85.31 89 VAL A N 1
ATOM 664 C CA . VAL A 1 89 ? 19.996 4.884 13.802 1.00 85.31 89 VAL A CA 1
ATOM 665 C C . VAL A 1 89 ? 19.522 3.745 14.708 1.00 85.31 89 VAL A C 1
ATOM 667 O O . VAL A 1 89 ? 18.345 3.710 15.073 1.00 85.31 89 VAL A O 1
ATOM 670 N N . PHE A 1 90 ? 20.418 2.843 15.115 1.00 84.56 90 PHE A N 1
ATOM 671 C CA . PHE A 1 90 ? 20.088 1.725 16.001 1.00 84.56 90 PHE A CA 1
ATOM 672 C C . PHE A 1 90 ? 19.571 2.190 17.373 1.00 84.56 90 PHE A C 1
ATOM 674 O O . PHE A 1 90 ? 18.517 1.727 17.824 1.00 84.56 90 PHE A O 1
ATOM 681 N N . ILE A 1 91 ? 20.264 3.139 18.014 1.00 88.00 91 ILE A N 1
ATOM 682 C CA . ILE A 1 91 ? 19.855 3.705 19.310 1.00 88.00 91 ILE A CA 1
ATOM 683 C C . ILE A 1 91 ? 18.487 4.378 19.180 1.00 88.00 91 ILE A C 1
ATOM 685 O O . ILE A 1 91 ? 17.584 4.101 19.972 1.00 88.00 91 ILE A O 1
ATOM 689 N N . PHE A 1 92 ? 18.300 5.208 18.151 1.00 87.19 92 PHE A N 1
ATOM 690 C CA . PHE A 1 92 ? 17.040 5.913 17.915 1.00 87.19 92 PHE A CA 1
ATOM 691 C C . PHE A 1 92 ? 15.854 4.951 17.727 1.00 87.19 92 PHE A C 1
ATOM 693 O O . PHE A 1 92 ? 14.786 5.140 18.319 1.00 87.19 92 PHE A O 1
ATOM 700 N N . VAL A 1 93 ? 16.037 3.892 16.933 1.00 83.62 93 VAL A N 1
ATOM 701 C CA . VAL A 1 93 ? 15.017 2.858 16.697 1.00 83.62 93 VAL A CA 1
ATOM 702 C C . VAL A 1 93 ? 14.695 2.091 17.981 1.00 83.62 93 VAL A C 1
ATOM 704 O O . VAL A 1 93 ? 13.516 1.890 18.292 1.00 83.62 93 VAL A O 1
ATOM 707 N N . THR A 1 94 ? 15.716 1.694 18.743 1.00 82.94 94 THR A N 1
ATOM 708 C CA . THR A 1 94 ? 15.554 0.931 19.992 1.00 82.94 94 THR A CA 1
ATOM 709 C C . THR A 1 94 ? 14.841 1.761 21.055 1.00 82.94 94 THR A C 1
ATOM 711 O O . THR A 1 94 ? 13.854 1.305 21.632 1.00 82.94 94 THR A O 1
ATOM 714 N N . PHE A 1 95 ? 15.263 3.013 21.248 1.00 88.31 95 PHE A N 1
ATOM 715 C CA . PHE A 1 95 ? 14.650 3.936 22.202 1.00 88.31 95 PHE A CA 1
ATOM 716 C C . PHE A 1 95 ? 13.168 4.184 21.890 1.00 88.31 95 PHE A C 1
ATOM 718 O O . PHE A 1 95 ? 12.310 4.068 22.767 1.00 88.31 95 PHE A O 1
ATOM 725 N N . ARG A 1 96 ? 12.838 4.446 20.618 1.00 85.75 96 ARG A N 1
ATOM 726 C CA . ARG A 1 96 ? 11.445 4.634 20.182 1.00 85.75 96 ARG A CA 1
ATOM 727 C C . ARG A 1 96 ? 10.596 3.381 20.412 1.00 85.75 96 ARG A C 1
ATOM 729 O O . ARG A 1 96 ? 9.441 3.494 20.822 1.00 85.75 96 ARG A O 1
ATOM 736 N N . SER A 1 97 ? 11.156 2.203 20.143 1.00 83.31 97 SER A N 1
ATOM 737 C CA . SER A 1 97 ? 10.476 0.919 20.353 1.00 83.31 97 SER A CA 1
ATOM 738 C C . SER A 1 97 ? 10.204 0.671 21.836 1.00 83.31 97 SER A C 1
ATOM 740 O O . SER A 1 97 ? 9.086 0.312 22.201 1.00 83.31 97 SER A O 1
ATOM 742 N N . TYR A 1 98 ? 11.194 0.944 22.689 1.00 87.31 98 TYR A N 1
ATOM 743 C CA . TYR A 1 98 ? 11.080 0.827 24.140 1.00 87.31 98 TYR A CA 1
ATOM 744 C C . TYR A 1 98 ? 10.010 1.760 24.716 1.00 87.31 98 TYR A C 1
ATOM 746 O O . TYR A 1 98 ? 9.159 1.316 25.484 1.00 87.31 98 TYR A O 1
ATOM 754 N N . HIS A 1 99 ? 9.991 3.030 24.300 1.00 88.88 99 HIS A N 1
ATOM 755 C CA . HIS A 1 99 ? 8.979 3.986 24.757 1.00 88.88 99 HIS A CA 1
ATOM 756 C C . HIS A 1 99 ? 7.561 3.569 24.339 1.00 88.88 99 HIS A C 1
ATOM 758 O O . HIS A 1 99 ? 6.598 3.747 25.084 1.00 88.88 99 HIS A O 1
ATOM 764 N N . HIS A 1 100 ? 7.399 3.015 23.135 1.00 86.25 100 HIS A N 1
ATOM 765 C CA . HIS A 1 100 ? 6.094 2.522 22.708 1.00 86.25 100 HIS A CA 1
ATOM 766 C C . HIS A 1 100 ? 5.667 1.295 23.523 1.00 86.25 100 HIS A C 1
ATOM 768 O O . HIS A 1 100 ? 4.528 1.227 23.980 1.00 86.25 100 HIS A O 1
ATOM 774 N N . TYR A 1 101 ? 6.598 0.370 23.766 1.00 88.12 101 TYR A N 1
ATOM 775 C CA . TYR A 1 101 ? 6.368 -0.814 24.587 1.00 88.12 101 TYR A CA 1
ATOM 776 C C . TYR A 1 101 ? 5.957 -0.462 26.016 1.00 88.12 101 TYR A C 1
ATOM 778 O O . TYR A 1 101 ? 4.968 -0.994 26.518 1.00 88.12 101 TYR A O 1
ATOM 786 N N . SER A 1 102 ? 6.687 0.451 26.662 1.00 92.12 102 SER A N 1
ATOM 787 C CA . SER A 1 102 ? 6.403 0.842 28.043 1.00 92.12 102 SER A CA 1
ATOM 788 C C . SER A 1 102 ? 5.023 1.486 28.171 1.00 92.12 102 SER A C 1
ATOM 790 O O . SER A 1 102 ? 4.318 1.203 29.136 1.00 92.12 102 SER A O 1
ATOM 792 N N . SER A 1 103 ? 4.599 2.272 27.174 1.00 93.00 103 SER A N 1
ATOM 793 C CA . SER A 1 103 ? 3.259 2.861 27.143 1.00 93.00 103 SER A CA 1
ATOM 794 C C . SER A 1 103 ? 2.164 1.802 27.043 1.00 93.00 103 SER A C 1
ATOM 796 O O . SER A 1 103 ? 1.212 1.862 27.812 1.00 93.00 103 SER A O 1
ATOM 798 N N . VAL A 1 104 ? 2.290 0.827 26.132 1.00 92.44 104 VAL A N 1
ATOM 799 C CA . VAL A 1 104 ? 1.272 -0.231 25.994 1.00 92.44 104 VAL A CA 1
ATOM 800 C C . VAL A 1 104 ? 1.241 -1.114 27.237 1.00 92.44 104 VAL A C 1
ATOM 802 O O . VAL A 1 104 ? 0.165 -1.444 27.722 1.00 92.44 104 VAL A O 1
ATOM 805 N N . LYS A 1 105 ? 2.409 -1.461 27.789 1.00 94.19 105 LYS A N 1
ATOM 806 C CA . LYS A 1 105 ? 2.493 -2.239 29.028 1.00 94.19 105 LYS A CA 1
ATOM 807 C C . LYS A 1 105 ? 1.816 -1.505 30.188 1.00 94.19 105 LYS A C 1
ATOM 809 O O . LYS A 1 105 ? 0.980 -2.095 30.858 1.00 94.19 105 LYS A O 1
ATOM 814 N N . LYS A 1 106 ? 2.115 -0.216 30.378 1.00 95.94 106 LYS A N 1
ATOM 815 C CA . LYS A 1 106 ? 1.489 0.609 31.419 1.00 95.94 106 LYS A CA 1
ATOM 816 C C . LYS A 1 106 ? -0.031 0.671 31.259 1.00 95.94 106 LYS A C 1
ATOM 818 O O . LYS A 1 106 ? -0.741 0.559 32.252 1.00 95.94 106 LYS A O 1
ATOM 823 N N . ASP A 1 107 ? -0.525 0.816 30.031 1.00 96.25 107 ASP A N 1
ATOM 824 C CA . ASP A 1 107 ? -1.965 0.815 29.771 1.00 96.25 107 ASP A CA 1
ATOM 825 C C . ASP A 1 107 ? -2.606 -0.542 30.102 1.00 96.25 107 ASP A C 1
ATOM 827 O O . ASP A 1 107 ? -3.628 -0.584 30.786 1.00 96.25 107 ASP A O 1
ATOM 831 N N . LEU A 1 108 ? -1.987 -1.651 29.676 1.00 95.38 108 LEU A N 1
ATOM 832 C CA . LEU A 1 108 ? -2.456 -3.009 29.975 1.00 95.38 108 LEU A CA 1
ATOM 833 C C . LEU A 1 108 ? -2.469 -3.306 31.479 1.00 95.38 108 LEU A C 1
ATOM 835 O O . LEU A 1 108 ? -3.435 -3.896 31.965 1.00 95.38 108 LEU A O 1
ATOM 839 N N . ASP A 1 109 ? -1.425 -2.883 32.196 1.00 96.06 109 ASP A N 1
ATOM 840 C CA . ASP A 1 109 ? -1.297 -3.051 33.646 1.00 96.06 109 ASP A CA 1
ATOM 841 C C . ASP A 1 109 ? -2.334 -2.194 34.390 1.00 96.06 109 ASP A C 1
ATOM 843 O O . ASP A 1 109 ? -2.902 -2.637 35.387 1.00 96.06 109 ASP A O 1
ATOM 847 N N . SER A 1 110 ? -2.635 -0.990 33.885 1.00 96.94 110 SER A N 1
ATOM 848 C CA . SER A 1 110 ? -3.671 -0.121 34.458 1.00 96.94 110 SER A CA 1
ATOM 849 C C . SER A 1 110 ? -5.092 -0.648 34.242 1.00 96.94 110 SER A C 1
ATOM 851 O O . SER A 1 110 ? -5.987 -0.330 35.019 1.00 96.94 110 SER A O 1
ATOM 853 N N . GLY A 1 111 ? -5.317 -1.413 33.166 1.00 96.19 111 GLY A N 1
ATOM 854 C CA . GLY A 1 111 ? -6.644 -1.879 32.765 1.00 96.19 111 GLY A CA 1
ATOM 855 C C . GLY A 1 111 ? -7.620 -0.762 32.376 1.00 96.19 111 GLY A C 1
ATOM 856 O O . GLY A 1 111 ? -8.800 -1.044 32.191 1.00 96.19 111 GLY A O 1
ATOM 857 N N . LEU A 1 112 ? -7.159 0.488 32.256 1.00 97.44 112 LEU A N 1
ATOM 858 C CA . LEU A 1 112 ? -8.011 1.630 31.940 1.00 97.44 112 LEU A CA 1
ATOM 859 C C . LEU A 1 112 ? -8.379 1.628 30.454 1.00 97.44 112 LEU A C 1
ATOM 861 O O . LEU A 1 112 ? -7.511 1.687 29.582 1.00 97.44 112 LEU A O 1
ATOM 865 N N . ILE A 1 113 ? -9.682 1.616 30.181 1.00 98.00 113 ILE A N 1
ATOM 866 C CA . ILE A 1 113 ? -10.246 1.740 28.837 1.00 98.00 113 ILE A CA 1
ATOM 867 C C . ILE A 1 113 ? -10.931 3.100 28.734 1.00 98.00 113 ILE A C 1
ATOM 869 O O . ILE A 1 113 ? -11.737 3.464 29.590 1.00 98.00 113 ILE A O 1
ATOM 873 N N . GLN A 1 114 ? -10.616 3.847 27.680 1.00 97.94 114 GLN A N 1
ATOM 874 C CA . GLN A 1 114 ? -11.342 5.058 27.310 1.00 97.94 114 GLN A CA 1
ATOM 875 C C . GLN A 1 114 ? -12.242 4.799 26.108 1.00 97.94 114 GLN A C 1
ATOM 877 O O . GLN A 1 114 ? -12.015 3.873 25.328 1.00 97.94 114 GLN A O 1
ATOM 882 N N . THR A 1 115 ? -13.265 5.640 25.973 1.00 98.06 115 THR A N 1
ATOM 883 C CA . THR A 1 115 ? -14.173 5.628 24.830 1.00 98.06 115 THR A CA 1
ATOM 884 C C . THR A 1 115 ? -14.146 6.967 24.116 1.00 98.06 115 THR A C 1
ATOM 886 O O . THR A 1 115 ? -13.987 8.010 24.751 1.00 98.06 115 THR A O 1
ATOM 889 N N . ALA A 1 116 ? -14.259 6.940 22.791 1.00 97.88 116 ALA A N 1
ATOM 890 C CA . ALA A 1 116 ? -14.419 8.147 21.992 1.00 97.88 116 ALA A CA 1
ATOM 891 C C . ALA A 1 116 ? -15.179 7.846 20.701 1.00 97.88 116 ALA A C 1
ATOM 893 O O . ALA A 1 116 ? -14.926 6.830 20.048 1.00 97.88 116 ALA A O 1
ATOM 894 N N . ASP A 1 117 ? -16.076 8.752 20.321 1.00 97.88 117 ASP A N 1
ATOM 895 C CA . ASP A 1 117 ? -16.724 8.720 19.016 1.00 97.88 117 ASP A CA 1
ATOM 896 C C . ASP A 1 117 ? -15.764 9.229 17.932 1.00 97.88 117 ASP A C 1
ATOM 898 O O . ASP A 1 117 ? -15.041 10.220 18.102 1.00 97.88 117 ASP A O 1
ATOM 902 N N . GLY A 1 118 ? -15.753 8.543 16.795 1.00 96.75 118 GLY A N 1
ATOM 903 C CA . GLY A 1 118 ? -14.912 8.903 15.665 1.00 96.75 118 GLY A CA 1
ATOM 904 C C . GLY A 1 118 ? -15.268 8.138 14.401 1.00 96.75 118 GLY A C 1
ATOM 905 O O . GLY A 1 118 ? -16.235 7.382 14.350 1.00 96.75 118 GLY A O 1
ATOM 906 N N . CYS A 1 119 ? -14.455 8.309 13.368 1.00 95.94 119 CYS A N 1
ATOM 907 C CA . CYS A 1 119 ? -14.610 7.591 12.109 1.00 95.94 119 CYS A CA 1
ATOM 908 C C . CYS A 1 119 ? -13.259 7.093 11.592 1.00 95.94 119 CYS A C 1
ATOM 910 O O . CYS A 1 119 ? -12.192 7.520 12.040 1.00 95.94 119 CYS A O 1
ATOM 912 N N . LEU A 1 120 ? -13.299 6.156 10.648 1.00 95.56 120 LEU A N 1
ATOM 913 C CA . LEU A 1 120 ? -12.095 5.730 9.949 1.00 95.56 120 LEU A CA 1
ATOM 914 C C . LEU A 1 120 ? -11.699 6.747 8.886 1.00 95.56 120 LEU A C 1
ATOM 916 O O . LEU A 1 120 ? -12.415 6.951 7.903 1.00 95.56 120 LEU A O 1
ATOM 920 N N . GLU A 1 121 ? -10.505 7.304 9.040 1.00 94.88 121 GLU A N 1
ATOM 921 C CA . GLU A 1 121 ? -9.891 8.180 8.055 1.00 94.88 121 GLU A CA 1
ATOM 922 C C . GLU A 1 121 ? -8.636 7.545 7.475 1.00 94.88 121 GLU A C 1
ATOM 924 O O . GLU A 1 121 ? -7.904 6.794 8.123 1.00 94.88 121 GLU A O 1
ATOM 929 N N . TYR A 1 122 ? -8.369 7.857 6.213 1.00 93.31 122 TYR A N 1
ATOM 930 C CA . TYR A 1 122 ? -7.142 7.436 5.565 1.00 93.31 122 TYR A CA 1
ATOM 931 C C . TYR A 1 122 ? -6.109 8.557 5.644 1.00 93.31 122 TYR A C 1
ATOM 933 O O . TYR A 1 122 ? -6.215 9.568 4.944 1.00 93.31 122 TYR A O 1
ATOM 941 N N . GLY A 1 123 ? -5.126 8.369 6.526 1.00 89.81 123 GLY A N 1
ATOM 942 C CA . GLY A 1 123 ? -4.022 9.297 6.744 1.00 89.81 123 GLY A CA 1
ATOM 943 C C . GLY A 1 123 ? -2.920 9.157 5.691 1.00 89.81 123 GLY A C 1
ATOM 944 O O . GLY A 1 123 ? -3.159 8.806 4.537 1.00 89.81 123 GLY A O 1
ATOM 945 N N . LYS A 1 124 ? -1.667 9.423 6.086 1.00 86.56 124 LYS A N 1
ATOM 946 C CA . LYS A 1 124 ? -0.530 9.491 5.147 1.00 86.56 124 LYS A CA 1
ATOM 947 C C . LYS A 1 124 ? -0.311 8.204 4.339 1.00 86.56 124 LYS A C 1
ATOM 949 O O . LYS A 1 124 ? -0.036 8.299 3.150 1.00 86.56 124 LYS A O 1
ATOM 954 N N . ASP A 1 125 ? -0.450 7.026 4.954 1.00 88.31 125 ASP A N 1
ATOM 955 C CA . ASP A 1 125 ? -0.185 5.734 4.287 1.00 88.31 125 ASP A CA 1
ATOM 956 C C . ASP A 1 125 ? -0.991 4.544 4.850 1.00 88.31 125 ASP A C 1
ATOM 958 O O . ASP A 1 125 ? -0.689 3.379 4.567 1.00 88.31 125 ASP A O 1
ATOM 962 N N . LYS A 1 126 ? -1.974 4.810 5.711 1.00 91.75 126 LYS A N 1
ATOM 963 C CA . LYS A 1 126 ? -2.770 3.791 6.405 1.00 91.75 126 LYS A CA 1
ATOM 964 C C . LYS A 1 126 ? -4.065 4.403 6.925 1.00 91.75 126 LYS A C 1
ATOM 966 O O . LYS A 1 126 ? -4.154 5.621 7.072 1.00 91.75 126 LYS A O 1
ATOM 971 N N . TYR A 1 127 ? -5.012 3.537 7.261 1.00 93.19 127 TYR A N 1
ATOM 972 C CA . TYR A 1 127 ? -6.153 3.935 8.065 1.00 93.19 127 TYR A CA 1
ATOM 973 C C . TYR A 1 127 ? -5.721 4.279 9.486 1.00 93.19 127 TYR A C 1
ATOM 975 O O . TYR A 1 127 ? -4.846 3.627 10.072 1.00 93.19 127 TYR A O 1
ATOM 983 N N . GLU A 1 128 ? -6.354 5.309 10.020 1.00 95.00 128 GLU A N 1
ATOM 984 C CA . GLU A 1 128 ? -6.304 5.725 11.411 1.00 95.00 128 GLU A CA 1
ATOM 985 C C . GLU A 1 128 ? -7.737 6.067 11.825 1.00 95.00 128 GLU A C 1
ATOM 987 O O . GLU A 1 128 ? -8.548 6.500 11.007 1.00 95.00 128 GLU A O 1
ATOM 992 N N . ALA A 1 129 ? -8.075 5.832 13.085 1.00 96.25 129 ALA A N 1
ATOM 993 C CA . ALA A 1 129 ? -9.354 6.294 13.600 1.00 96.25 129 ALA A CA 1
ATOM 994 C C . ALA A 1 129 ? -9.191 7.750 14.029 1.00 96.25 129 ALA A C 1
ATOM 996 O O . ALA A 1 129 ? -8.316 8.068 14.835 1.00 96.25 129 ALA A O 1
ATOM 997 N N . SER A 1 130 ? -9.994 8.624 13.440 1.00 96.44 130 SER A N 1
ATOM 998 C CA . SER A 1 130 ? -9.991 10.058 13.693 1.00 96.44 130 SER A CA 1
ATOM 999 C C . SER A 1 130 ? -11.132 10.400 14.635 1.00 96.44 130 SER A C 1
ATOM 1001 O O . SER A 1 130 ? -12.277 10.005 14.403 1.00 96.44 130 SER A O 1
ATOM 1003 N N . LEU A 1 131 ? -10.802 11.088 15.720 1.00 97.00 131 LEU A N 1
ATOM 1004 C CA . LEU A 1 131 ? -11.755 11.552 16.719 1.00 97.00 131 LEU A CA 1
ATOM 1005 C C . LEU A 1 131 ? -12.192 12.984 16.389 1.00 97.00 131 LEU A C 1
ATOM 1007 O O . LEU A 1 131 ? -11.437 13.747 15.787 1.00 97.00 131 LEU A O 1
ATOM 1011 N N . GLY A 1 132 ? -13.385 13.389 16.834 1.00 92.81 132 GLY A N 1
ATOM 1012 C CA . GLY A 1 132 ? -13.924 14.732 16.555 1.00 92.81 132 GLY A CA 1
ATOM 1013 C C . GLY A 1 132 ? -13.063 15.902 17.064 1.00 92.81 132 GLY A C 1
ATOM 1014 O O . GLY A 1 132 ? -13.201 17.023 16.587 1.00 92.81 132 GLY A O 1
ATOM 1015 N N . ASN A 1 133 ? -12.137 15.649 17.994 1.00 94.38 133 ASN A N 1
ATOM 1016 C CA . ASN A 1 133 ? -11.173 16.626 18.514 1.00 94.38 133 ASN A CA 1
ATOM 1017 C C . ASN A 1 133 ? -9.837 16.663 17.736 1.00 94.38 133 ASN A C 1
ATOM 1019 O O . ASN A 1 133 ? -8.884 17.296 18.189 1.00 94.38 133 ASN A O 1
ATOM 1023 N N . GLY A 1 134 ? -9.735 15.951 16.608 1.00 94.12 134 GLY A N 1
ATOM 1024 C CA . GLY A 1 134 ? -8.521 15.847 15.794 1.00 94.12 134 GLY A CA 1
ATOM 1025 C C . GLY A 1 134 ? -7.463 14.882 16.340 1.00 94.12 134 GLY A C 1
ATOM 1026 O O . GLY A 1 134 ? -6.379 14.768 15.768 1.00 94.12 134 GLY A O 1
ATOM 1027 N N . ALA A 1 135 ? -7.733 14.175 17.442 1.00 95.19 135 ALA A N 1
ATOM 1028 C CA . ALA A 1 135 ? -6.848 13.116 17.902 1.00 95.19 135 ALA A CA 1
ATOM 1029 C C . ALA A 1 135 ? -6.984 11.873 17.011 1.00 95.19 135 ALA A C 1
ATOM 1031 O O . ALA A 1 135 ? -8.073 11.508 16.575 1.00 95.19 135 ALA A O 1
ATOM 1032 N N . HIS A 1 136 ? -5.863 11.189 16.786 1.00 95.75 136 HIS A N 1
ATOM 1033 C CA . HIS A 1 136 ? -5.822 9.950 16.016 1.00 95.75 136 HIS A CA 1
ATOM 1034 C C . HIS A 1 136 ? -5.512 8.759 16.921 1.00 95.75 136 HIS A C 1
ATOM 1036 O O . HIS A 1 136 ? -4.572 8.807 17.727 1.00 95.75 136 HIS A O 1
ATOM 1042 N N . LEU A 1 137 ? -6.280 7.685 16.753 1.00 95.75 137 LEU A N 1
ATOM 1043 C CA . LEU A 1 137 ? -6.052 6.396 17.392 1.00 95.75 137 LEU A CA 1
ATOM 1044 C C . LEU A 1 137 ? -5.333 5.442 16.430 1.00 95.75 137 LEU A C 1
ATOM 1046 O O . LEU A 1 137 ? -5.535 5.441 15.210 1.00 95.75 137 LEU A O 1
ATOM 1050 N N . VAL A 1 138 ? -4.458 4.618 16.998 1.00 92.38 138 VAL A N 1
ATOM 1051 C CA . VAL A 1 138 ? -3.657 3.645 16.264 1.00 92.38 138 VAL A CA 1
ATOM 1052 C C . VAL A 1 138 ? -4.490 2.393 16.037 1.00 92.38 138 VAL A C 1
ATOM 1054 O O . VAL A 1 138 ? -4.795 1.647 16.967 1.00 92.38 138 VAL A O 1
ATOM 1057 N N . LEU A 1 139 ? -4.804 2.140 14.768 1.00 92.19 139 LEU A N 1
ATOM 1058 C CA . LEU A 1 139 ? -5.397 0.878 14.364 1.00 92.19 139 LEU A CA 1
ATOM 1059 C C . LEU A 1 139 ? -4.353 -0.244 14.356 1.00 92.19 139 LEU A C 1
ATOM 1061 O O . LEU A 1 139 ? -3.213 -0.049 13.906 1.00 92.19 139 LEU A O 1
ATOM 1065 N N . PRO A 1 140 ? -4.765 -1.446 14.768 1.00 87.12 140 PRO A N 1
ATOM 1066 C CA . PRO A 1 140 ? -4.171 -2.692 14.326 1.00 87.12 140 PRO A CA 1
ATOM 1067 C C . PRO A 1 140 ? -3.791 -2.742 12.844 1.00 87.12 140 PRO A C 1
ATOM 1069 O O . PRO A 1 140 ? -4.492 -2.210 11.988 1.00 87.12 140 PRO A O 1
ATOM 1072 N N . ARG A 1 141 ? -2.695 -3.438 12.500 1.00 77.81 141 ARG A N 1
ATOM 1073 C CA . ARG A 1 141 ? -2.284 -3.612 11.090 1.00 77.81 141 ARG A CA 1
ATOM 1074 C C . ARG A 1 141 ? -3.354 -4.313 10.248 1.00 77.81 141 ARG A C 1
ATOM 1076 O O . ARG A 1 141 ? -3.452 -4.043 9.053 1.00 77.81 141 ARG A O 1
ATOM 1083 N N . VAL A 1 142 ? -4.095 -5.222 10.870 1.00 78.69 142 VAL A N 1
ATOM 1084 C CA . VAL A 1 142 ? -5.271 -5.884 10.313 1.00 78.69 142 VAL A CA 1
ATOM 1085 C C . VAL A 1 142 ? -6.437 -5.435 11.177 1.00 78.69 142 VAL A C 1
ATOM 1087 O O . VAL A 1 142 ? -6.411 -5.650 12.381 1.00 78.69 142 VAL A O 1
ATOM 1090 N N . TRP A 1 143 ? -7.389 -4.745 10.571 1.00 83.25 143 TRP A N 1
ATOM 1091 C CA . TRP A 1 143 ? -8.522 -4.116 11.244 1.00 83.25 143 TRP A CA 1
ATOM 1092 C C . TRP A 1 143 ? -9.806 -4.600 10.563 1.00 83.25 143 TRP A C 1
ATOM 1094 O O . TRP A 1 143 ? -10.578 -3.823 10.019 1.00 83.25 143 TRP A O 1
ATOM 1104 N N . ASN A 1 144 ? -9.979 -5.923 10.513 1.00 82.50 144 ASN A N 1
ATOM 1105 C CA . ASN A 1 144 ? -11.142 -6.532 9.872 1.00 82.50 144 ASN A CA 1
ATOM 1106 C C . ASN A 1 144 ? -12.443 -6.010 10.505 1.00 82.50 144 ASN A C 1
ATOM 1108 O O . ASN A 1 144 ? -12.461 -5.634 11.677 1.00 82.50 144 ASN A O 1
ATOM 1112 N N . GLY A 1 145 ? -13.508 -5.969 9.706 1.00 82.94 145 GLY A N 1
ATOM 1113 C CA . GLY A 1 145 ? -14.851 -5.602 10.160 1.00 82.94 145 GLY A CA 1
ATOM 1114 C C . GLY A 1 145 ? -15.145 -4.103 10.179 1.00 82.94 145 GLY A C 1
ATOM 1115 O O . GLY A 1 145 ? -16.305 -3.726 10.050 1.00 82.94 145 GLY A O 1
ATOM 1116 N N . LEU A 1 146 ? -14.133 -3.232 10.238 1.00 93.00 146 LEU A N 1
ATOM 1117 C CA . LEU A 1 146 ? -14.394 -1.800 10.121 1.00 93.00 146 LEU A CA 1
ATOM 1118 C C . LEU A 1 146 ? -14.421 -1.371 8.651 1.00 93.00 146 LEU A C 1
ATOM 1120 O O . LEU A 1 146 ? -13.672 -1.855 7.804 1.00 93.00 146 LEU A O 1
ATOM 1124 N N . LEU A 1 147 ? -15.285 -0.412 8.367 1.00 93.25 147 LEU A N 1
ATOM 1125 C CA . LEU A 1 147 ? -15.529 0.171 7.057 1.00 93.25 147 LEU A CA 1
ATOM 1126 C C . LEU A 1 147 ? -15.425 1.702 7.130 1.00 93.25 147 LEU A C 1
ATOM 1128 O O . LEU A 1 147 ? -15.874 2.303 8.116 1.00 93.25 147 LEU A O 1
ATOM 1132 N N . PRO A 1 148 ? -14.846 2.358 6.106 1.00 92.69 148 PRO A N 1
ATOM 1133 C CA . PRO A 1 148 ? -14.893 3.810 5.992 1.00 92.69 148 PRO A CA 1
ATOM 1134 C C . PRO A 1 148 ? -16.333 4.292 5.769 1.00 92.69 148 PRO A C 1
ATOM 1136 O O . PRO A 1 148 ? -17.139 3.597 5.156 1.00 92.69 148 PRO A O 1
ATOM 1139 N N . GLY A 1 149 ? -16.646 5.499 6.244 1.00 87.69 149 GLY A N 1
ATOM 1140 C CA . GLY A 1 149 ? -18.003 6.055 6.155 1.00 87.69 149 GLY A CA 1
ATOM 1141 C C . GLY A 1 149 ? -18.955 5.584 7.261 1.00 87.69 149 GLY A C 1
ATOM 1142 O O . GLY A 1 149 ? -20.147 5.845 7.189 1.00 87.69 149 GLY A O 1
ATOM 1143 N N . ILE A 1 150 ? -18.458 4.918 8.300 1.00 93.31 150 ILE A N 1
ATOM 1144 C CA . ILE A 1 150 ? -19.235 4.595 9.502 1.00 93.31 150 ILE A CA 1
ATOM 1145 C C . ILE A 1 150 ? -18.626 5.349 10.686 1.00 93.31 150 ILE A C 1
ATOM 1147 O O . ILE A 1 150 ? -17.398 5.464 10.793 1.00 93.31 150 ILE A O 1
ATOM 1151 N N . ASN A 1 151 ? -19.488 5.878 11.553 1.00 95.69 151 ASN A N 1
ATOM 1152 C CA . ASN A 1 151 ? -19.081 6.424 12.839 1.00 95.69 151 ASN A CA 1
ATOM 1153 C C . ASN A 1 151 ? -19.094 5.305 13.875 1.00 95.69 151 ASN A C 1
ATOM 1155 O O . ASN A 1 151 ? -20.083 4.579 14.013 1.00 95.69 151 ASN A O 1
ATOM 1159 N N . TYR A 1 152 ? -18.003 5.202 14.619 1.00 97.31 152 TYR A N 1
ATOM 1160 C CA . TYR A 1 152 ? -17.804 4.195 15.644 1.00 97.31 152 TYR A CA 1
ATOM 1161 C C . TYR A 1 152 ? -17.600 4.851 17.003 1.00 97.31 152 TYR A C 1
ATOM 1163 O O . TYR A 1 152 ? -16.985 5.912 17.107 1.00 97.31 152 TYR A O 1
ATOM 1171 N N . LEU A 1 153 ? -18.036 4.154 18.044 1.00 97.81 153 LEU A N 1
ATOM 1172 C CA . LEU A 1 153 ? -17.548 4.328 19.400 1.00 97.81 153 LEU A CA 1
ATOM 1173 C C . LEU A 1 153 ? -16.330 3.420 19.576 1.00 97.81 153 LEU A C 1
ATOM 1175 O O . LEU A 1 153 ? -16.452 2.196 19.664 1.00 97.81 153 LEU A O 1
ATOM 1179 N N . PHE A 1 154 ? -15.142 4.012 19.601 1.00 98.12 154 PHE A N 1
ATOM 1180 C CA . PHE A 1 154 ? -13.902 3.273 19.801 1.00 98.12 154 PHE A CA 1
ATOM 1181 C C . PHE A 1 154 ? -13.635 3.064 21.285 1.00 98.12 154 PHE A C 1
ATOM 1183 O O . PHE A 1 154 ? -13.640 4.024 22.052 1.00 98.12 154 PHE A O 1
ATOM 1190 N N . TYR A 1 155 ? -13.312 1.831 21.664 1.00 98.12 155 TYR A N 1
ATOM 1191 C CA . TYR A 1 155 ? -12.742 1.493 22.966 1.00 98.12 155 TYR A CA 1
ATOM 1192 C C . TYR A 1 155 ? -11.229 1.390 22.806 1.00 98.12 155 TYR A C 1
ATOM 1194 O O . TYR A 1 155 ? -10.753 0.613 21.975 1.00 98.12 155 TYR A O 1
ATOM 1202 N N . TYR A 1 156 ? -10.456 2.174 23.552 1.00 97.94 156 TYR A N 1
ATOM 1203 C CA . TYR A 1 156 ? -9.011 2.274 23.337 1.00 97.94 156 TYR A CA 1
ATOM 1204 C C . TYR A 1 156 ? -8.216 2.461 24.632 1.00 97.94 156 TYR A C 1
ATOM 1206 O O . TYR A 1 156 ? -8.744 2.847 25.675 1.00 97.94 156 TYR A O 1
ATOM 1214 N N . LEU A 1 157 ? -6.914 2.187 24.542 1.00 97.12 157 LEU A N 1
ATOM 1215 C CA . LEU A 1 157 ? -5.949 2.388 25.622 1.00 97.12 157 LEU A CA 1
ATOM 1216 C C . LEU A 1 157 ? -5.430 3.838 25.627 1.00 97.12 157 LEU A C 1
ATOM 1218 O O . LEU A 1 157 ? -4.917 4.287 24.599 1.00 97.12 157 LEU A O 1
ATOM 1222 N N . PRO A 1 158 ? -5.515 4.587 26.740 1.00 96.69 158 PRO A N 1
ATOM 1223 C CA . PRO A 1 158 ? -5.293 6.034 26.742 1.00 96.69 158 PRO A CA 1
ATOM 1224 C C . PRO A 1 158 ? -3.857 6.472 26.421 1.00 96.69 158 PRO A C 1
ATOM 1226 O O . PRO A 1 158 ? -3.672 7.425 25.660 1.00 96.69 158 PRO A O 1
ATOM 1229 N N . GLY A 1 159 ? -2.834 5.807 26.968 1.00 95.38 159 GLY A N 1
ATOM 1230 C CA . GLY A 1 159 ? -1.439 6.209 26.769 1.00 95.38 159 GLY A CA 1
ATOM 1231 C C . GLY A 1 159 ? -0.926 5.894 25.363 1.00 95.38 159 GLY A C 1
ATOM 1232 O O . GLY A 1 159 ? -0.352 6.741 24.680 1.00 95.38 159 GLY A O 1
ATOM 1233 N N . SER A 1 160 ? -1.174 4.671 24.910 1.00 94.56 160 SER A N 1
ATOM 1234 C CA . SER A 1 160 ? -0.715 4.120 23.635 1.00 94.56 160 SER A CA 1
ATOM 1235 C C . SER A 1 160 ? -1.642 4.439 22.464 1.00 94.56 160 SER A C 1
ATOM 1237 O O . SER A 1 160 ? -1.217 4.329 21.310 1.00 94.56 160 SER A O 1
ATOM 1239 N N . ARG A 1 161 ? -2.884 4.855 22.749 1.00 96.38 161 ARG A N 1
ATOM 1240 C CA . ARG A 1 161 ? -3.950 5.160 21.782 1.00 96.38 161 ARG A CA 1
ATOM 1241 C C . ARG A 1 161 ? -4.307 3.985 20.873 1.00 96.38 161 ARG A C 1
ATOM 1243 O O . ARG A 1 161 ? -4.730 4.195 19.739 1.00 96.38 161 ARG A O 1
ATOM 1250 N N . ILE A 1 162 ? -4.098 2.754 21.335 1.00 94.88 162 ILE A N 1
ATOM 1251 C CA . ILE A 1 162 ? -4.409 1.544 20.567 1.00 94.88 162 ILE A CA 1
ATOM 1252 C C . ILE A 1 162 ? -5.884 1.198 20.741 1.00 94.88 162 ILE A C 1
ATOM 1254 O O . ILE A 1 162 ? -6.370 1.121 21.869 1.00 94.88 162 ILE A O 1
ATOM 1258 N N . ILE A 1 163 ? -6.575 0.955 19.626 1.00 96.44 163 ILE A N 1
ATOM 1259 C CA . ILE A 1 163 ? -7.971 0.503 19.634 1.00 96.44 163 ILE A CA 1
ATOM 1260 C C . ILE A 1 163 ? -8.046 -0.967 20.052 1.00 96.44 163 ILE A C 1
ATOM 1262 O O . ILE A 1 163 ? -7.316 -1.812 19.529 1.00 96.44 163 ILE A O 1
ATOM 1266 N N . LEU A 1 164 ? -8.958 -1.249 20.979 1.00 95.88 164 LEU A N 1
ATOM 1267 C CA . LEU A 1 164 ? -9.283 -2.573 21.501 1.00 95.88 164 LEU A CA 1
ATOM 1268 C C . LEU A 1 164 ? -10.511 -3.181 20.815 1.00 95.88 164 LEU A C 1
ATOM 1270 O O . LEU A 1 164 ? -10.498 -4.371 20.506 1.00 95.88 164 LEU A O 1
ATOM 1274 N N . SER A 1 165 ? -11.551 -2.374 20.594 1.00 96.88 165 SER A N 1
ATOM 1275 C CA . SER A 1 165 ? -12.747 -2.707 19.809 1.00 96.88 165 SER A CA 1
ATOM 1276 C C . SER A 1 165 ? -13.415 -1.432 19.288 1.00 96.88 165 SER A C 1
ATOM 1278 O O . SER A 1 165 ? -13.078 -0.321 19.712 1.00 96.88 165 SER A O 1
ATOM 1280 N N . ALA A 1 166 ? -14.368 -1.586 18.377 1.00 97.56 166 ALA A N 1
ATOM 1281 C CA . ALA A 1 166 ? -15.167 -0.495 17.843 1.00 97.56 166 ALA A CA 1
ATOM 1282 C C . ALA A 1 166 ? -16.632 -0.927 17.729 1.00 97.56 166 ALA A C 1
ATOM 1284 O O . ALA A 1 166 ? -16.934 -1.964 17.146 1.00 97.56 166 ALA A O 1
ATOM 1285 N N . GLU A 1 167 ? -17.536 -0.123 18.276 1.00 97.06 167 GLU A N 1
ATOM 1286 C CA . GLU A 1 167 ? -18.979 -0.330 18.170 1.00 97.06 167 GLU A CA 1
ATOM 1287 C C . GLU A 1 167 ? -19.571 0.637 17.142 1.00 97.06 167 GLU A C 1
ATOM 1289 O O . GLU A 1 167 ? -19.308 1.837 17.191 1.00 97.06 167 GLU A O 1
ATOM 1294 N N . THR A 1 168 ? -20.379 0.137 16.209 1.00 95.69 168 THR A N 1
ATOM 1295 C CA . THR A 1 168 ? -21.064 0.972 15.213 1.00 95.69 168 THR A CA 1
ATOM 1296 C C . THR A 1 168 ? -22.086 1.887 15.890 1.00 95.69 168 THR A C 1
ATOM 1298 O O . THR A 1 168 ? -22.989 1.413 16.572 1.00 95.69 168 THR A O 1
ATOM 1301 N N . ARG A 1 169 ? -21.964 3.205 15.687 1.00 95.25 169 ARG A N 1
ATOM 1302 C CA . ARG A 1 169 ? -22.870 4.222 16.257 1.00 95.25 169 ARG A CA 1
ATOM 1303 C C . ARG A 1 169 ? -23.870 4.750 15.249 1.00 95.25 169 ARG A C 1
ATOM 1305 O O . ARG A 1 169 ? -25.063 4.796 15.519 1.00 95.25 169 ARG A O 1
ATOM 1312 N N . SER A 1 170 ? -23.371 5.206 14.107 1.00 93.06 170 SER A N 1
ATOM 1313 C CA . SER A 1 170 ? -24.209 5.746 13.045 1.00 93.06 170 SER A CA 1
ATOM 1314 C C . SER A 1 170 ? -23.582 5.497 11.688 1.00 93.06 170 SER A C 1
ATOM 1316 O O . SER A 1 170 ? -22.361 5.431 11.523 1.00 93.06 170 SER A O 1
ATOM 1318 N N . VAL A 1 171 ? -24.458 5.332 10.710 1.00 91.25 171 VAL A N 1
ATOM 1319 C CA . VAL A 1 171 ? -24.104 4.947 9.355 1.00 91.25 171 VAL A CA 1
ATOM 1320 C C . VAL A 1 171 ? -24.279 6.164 8.457 1.00 91.25 171 VAL A C 1
ATOM 1322 O O . VAL A 1 171 ? -25.328 6.810 8.467 1.00 91.25 171 VAL A O 1
ATOM 1325 N N . MET A 1 172 ? -23.241 6.518 7.701 1.00 91.50 172 MET A N 1
ATOM 1326 C CA . MET A 1 172 ? -23.330 7.605 6.730 1.00 91.50 172 MET A CA 1
ATOM 1327 C C . MET A 1 172 ? -24.255 7.199 5.571 1.00 91.50 172 MET A C 1
ATOM 1329 O O . MET A 1 172 ? -24.286 6.020 5.211 1.00 91.50 172 MET A O 1
ATOM 1333 N N . PRO A 1 173 ? -24.968 8.151 4.937 1.00 92.56 173 PRO A N 1
ATOM 1334 C CA . PRO A 1 173 ? -25.708 7.868 3.713 1.00 92.56 173 PRO A CA 1
ATOM 1335 C C . PRO A 1 173 ? -24.835 7.125 2.683 1.00 92.56 173 PRO A C 1
ATOM 1337 O O . PRO A 1 173 ? -23.677 7.522 2.494 1.00 92.56 173 PRO A O 1
ATOM 1340 N N . PRO A 1 174 ? -25.359 6.086 2.000 1.00 92.44 174 PRO A N 1
ATOM 1341 C CA . PRO A 1 174 ? -24.570 5.225 1.117 1.00 92.44 174 PRO A CA 1
ATOM 1342 C C . PRO A 1 174 ? -23.755 5.978 0.057 1.00 92.44 174 PRO A C 1
ATOM 1344 O O . PRO A 1 174 ? -22.612 5.605 -0.214 1.00 92.44 174 PRO A O 1
ATOM 1347 N N . GLU A 1 175 ? -24.310 7.059 -0.498 1.00 93.44 175 GLU A N 1
ATOM 1348 C CA . GLU A 1 175 ? -23.653 7.923 -1.486 1.00 93.44 175 GLU A CA 1
ATOM 1349 C C . GLU A 1 175 ? -22.415 8.617 -0.911 1.00 93.44 175 GLU A C 1
ATOM 1351 O O . GLU A 1 175 ? -21.322 8.497 -1.462 1.00 93.44 175 GLU A O 1
ATOM 1356 N N . ARG A 1 176 ? -22.543 9.249 0.260 1.00 93.94 176 ARG A N 1
ATOM 1357 C CA . ARG A 1 176 ? -21.416 9.910 0.933 1.00 93.94 176 ARG A CA 1
ATOM 1358 C C . ARG A 1 176 ? -20.346 8.908 1.371 1.00 93.94 176 ARG A C 1
ATOM 1360 O O . ARG A 1 176 ? -19.156 9.202 1.281 1.00 93.94 176 ARG A O 1
ATOM 1367 N N . ALA A 1 177 ? -20.739 7.707 1.807 1.00 93.69 177 ALA A N 1
ATOM 1368 C CA . ALA A 1 177 ? -19.784 6.646 2.139 1.00 93.69 177 ALA A CA 1
ATOM 1369 C C . ALA A 1 177 ? -18.995 6.186 0.898 1.00 93.69 177 ALA A C 1
ATOM 1371 O O . ALA A 1 177 ? -17.779 5.980 0.968 1.00 93.69 177 ALA A O 1
ATOM 1372 N N . ARG A 1 178 ? -19.669 6.089 -0.257 1.00 95.31 178 ARG A N 1
ATOM 1373 C CA . ARG A 1 178 ? -19.047 5.791 -1.554 1.00 95.31 178 ARG A CA 1
ATOM 1374 C C . ARG A 1 178 ? -18.078 6.897 -1.981 1.00 95.31 178 ARG A C 1
ATOM 1376 O O . ARG A 1 178 ? -16.942 6.589 -2.339 1.00 95.31 178 ARG A O 1
ATOM 1383 N N . GLU A 1 179 ? -18.480 8.164 -1.894 1.00 95.31 179 GLU A N 1
ATOM 1384 C CA . GLU A 1 179 ? -17.620 9.324 -2.182 1.00 95.31 179 GLU A CA 1
ATOM 1385 C C . GLU A 1 179 ? -16.382 9.351 -1.282 1.00 95.31 179 GLU A C 1
ATOM 1387 O O . GLU A 1 179 ? -15.259 9.523 -1.763 1.00 95.31 179 GLU A O 1
ATOM 1392 N N . LYS A 1 180 ? -16.560 9.095 0.020 1.00 94.62 180 LYS A N 1
ATOM 1393 C CA . LYS A 1 180 ? -15.449 9.020 0.972 1.00 94.62 180 LYS A CA 1
ATOM 1394 C C . LYS A 1 180 ? -14.481 7.896 0.615 1.00 94.62 180 LYS A C 1
ATOM 1396 O O . LYS A 1 180 ? -13.267 8.085 0.676 1.00 94.62 180 LYS A O 1
ATOM 1401 N N . LEU A 1 181 ? -14.993 6.734 0.206 1.00 96.00 181 LEU A N 1
ATOM 1402 C CA . LEU A 1 181 ? -14.156 5.628 -0.254 1.00 96.00 181 LEU A CA 1
ATOM 1403 C C . LEU A 1 181 ? -13.398 5.982 -1.545 1.00 96.00 181 LEU A C 1
ATOM 1405 O O . LEU A 1 181 ? -12.213 5.664 -1.647 1.00 96.00 181 LEU A O 1
ATOM 1409 N N . ILE A 1 182 ? -14.029 6.683 -2.494 1.00 97.19 182 ILE A N 1
ATOM 1410 C CA . ILE A 1 182 ? -13.355 7.205 -3.697 1.00 97.19 182 ILE A CA 1
ATOM 1411 C C . ILE A 1 182 ? -12.221 8.158 -3.309 1.00 97.19 182 ILE A C 1
ATOM 1413 O O . ILE A 1 182 ? -11.107 8.014 -3.812 1.00 97.19 182 ILE A O 1
ATOM 1417 N N . GLU A 1 183 ? -12.467 9.083 -2.378 1.00 96.12 183 GLU A N 1
ATOM 1418 C CA . GLU A 1 183 ? -11.457 10.020 -1.871 1.00 96.12 183 GLU A CA 1
ATOM 1419 C C . GLU A 1 183 ? -10.249 9.268 -1.281 1.00 96.12 183 GLU A C 1
ATOM 1421 O O . GLU A 1 183 ? -9.091 9.573 -1.585 1.00 96.12 183 GLU A O 1
ATOM 1426 N N . ILE A 1 184 ? -10.515 8.245 -0.464 1.00 95.81 184 ILE A N 1
ATOM 1427 C CA . ILE A 1 184 ? -9.494 7.410 0.179 1.00 95.81 184 ILE A CA 1
ATOM 1428 C C . ILE A 1 184 ? -8.673 6.637 -0.860 1.00 95.81 184 ILE A C 1
ATOM 1430 O O . ILE A 1 184 ? -7.436 6.670 -0.832 1.00 95.81 184 ILE A O 1
ATOM 1434 N N . LEU A 1 185 ? -9.342 5.973 -1.806 1.00 96.88 185 LEU A N 1
ATOM 1435 C CA . LEU A 1 185 ? -8.681 5.251 -2.892 1.00 96.88 185 LEU A CA 1
ATOM 1436 C C . LEU A 1 185 ? -7.862 6.205 -3.769 1.00 96.88 185 LEU A C 1
ATOM 1438 O O . LEU A 1 185 ? -6.738 5.857 -4.148 1.00 96.88 185 LEU A O 1
ATOM 1442 N N . GLY A 1 186 ? -8.371 7.413 -4.017 1.00 96.94 186 GLY A N 1
ATOM 1443 C CA . GLY A 1 186 ? -7.683 8.482 -4.734 1.00 96.94 186 GLY A CA 1
ATOM 1444 C C . GLY A 1 186 ? -6.383 8.876 -4.051 1.00 96.94 186 GLY A C 1
ATOM 1445 O O . GLY A 1 186 ? -5.315 8.795 -4.663 1.00 96.94 186 GLY A O 1
ATOM 1446 N N . LYS A 1 187 ? -6.420 9.172 -2.747 1.00 95.81 187 LYS A N 1
ATOM 1447 C CA . LYS A 1 187 ? -5.211 9.475 -1.954 1.00 95.81 187 LYS A CA 1
ATOM 1448 C C . LYS A 1 187 ? -4.200 8.323 -1.985 1.00 95.81 187 LYS A C 1
ATOM 1450 O O . LYS A 1 187 ? -3.008 8.546 -2.219 1.00 95.81 187 LYS A O 1
ATOM 1455 N N . ALA A 1 188 ? -4.659 7.084 -1.813 1.00 96.19 188 ALA A N 1
ATOM 1456 C CA . ALA A 1 188 ? -3.785 5.914 -1.733 1.00 96.19 188 ALA A CA 1
ATOM 1457 C C . ALA A 1 188 ? -3.112 5.555 -3.078 1.00 96.19 188 ALA A C 1
ATOM 1459 O O . ALA A 1 188 ? -1.923 5.198 -3.115 1.00 96.19 188 ALA A O 1
ATOM 1460 N N . ASN A 1 189 ? -3.840 5.693 -4.191 1.00 96.50 189 ASN A N 1
ATOM 1461 C CA . ASN A 1 189 ? -3.365 5.408 -5.554 1.00 96.50 189 ASN A CA 1
ATOM 1462 C C . ASN A 1 189 ? -2.846 6.660 -6.295 1.00 96.50 189 ASN A C 1
ATOM 1464 O O . ASN A 1 189 ? -2.296 6.544 -7.388 1.00 96.50 189 ASN A O 1
ATOM 1468 N N . ARG A 1 190 ? -2.937 7.842 -5.672 1.00 96.38 190 ARG A N 1
ATOM 1469 C CA . ARG A 1 190 ? -2.598 9.174 -6.211 1.00 96.38 190 ARG A CA 1
ATOM 1470 C C . ARG A 1 190 ? -3.513 9.676 -7.342 1.00 96.38 190 ARG A C 1
ATOM 1472 O O . ARG A 1 190 ? -3.048 10.496 -8.123 1.00 96.38 190 ARG A O 1
ATOM 1479 N N . PHE A 1 191 ? -4.756 9.236 -7.490 1.00 97.62 191 PHE A N 1
ATOM 1480 C CA . PHE A 1 191 ? -5.668 9.817 -8.497 1.00 97.62 191 PHE A CA 1
ATOM 1481 C C . PHE A 1 191 ? -6.655 10.820 -7.870 1.00 97.62 191 PHE A C 1
ATOM 1483 O O . PHE A 1 191 ? -6.792 10.874 -6.645 1.00 97.62 191 PHE A O 1
ATOM 1490 N N . THR A 1 192 ? -7.314 11.631 -8.696 1.00 97.50 192 THR A N 1
ATOM 1491 C CA . THR A 1 192 ? -8.362 12.598 -8.306 1.00 97.50 192 THR A CA 1
ATOM 1492 C C . THR A 1 192 ? -9.740 12.211 -8.849 1.00 97.50 192 THR A C 1
ATOM 1494 O O . THR A 1 192 ? -9.864 11.302 -9.663 1.00 97.50 192 THR A O 1
ATOM 1497 N N . GLY A 1 193 ? -10.796 12.911 -8.418 1.00 97.38 193 GLY A N 1
ATOM 1498 C CA . GLY A 1 193 ? -12.130 12.746 -9.014 1.00 97.38 193 GLY A CA 1
ATOM 1499 C C . GLY A 1 193 ? -12.156 13.076 -10.514 1.00 97.38 193 GLY A C 1
ATOM 1500 O O . GLY A 1 193 ? -12.755 12.341 -11.289 1.00 97.38 193 GLY A O 1
ATOM 1501 N N . GLU A 1 194 ? -11.420 14.108 -10.936 1.00 97.94 194 GLU A N 1
ATOM 1502 C CA . GLU A 1 194 ? -11.234 14.474 -12.352 1.00 97.94 194 GLU A CA 1
ATOM 1503 C C . GLU A 1 194 ? -10.589 13.343 -13.173 1.00 97.94 194 GLU A C 1
ATOM 1505 O O . GLU A 1 194 ? -11.006 13.075 -14.300 1.00 97.94 194 GLU A O 1
ATOM 1510 N N . ASP A 1 195 ? -9.616 12.632 -12.585 1.00 98.38 195 ASP A N 1
ATOM 1511 C CA . ASP A 1 195 ? -9.014 11.452 -13.208 1.00 98.38 195 ASP A CA 1
ATOM 1512 C C . ASP A 1 195 ? -10.063 10.350 -13.440 1.00 98.38 195 ASP A C 1
ATOM 1514 O O . ASP A 1 195 ? -10.003 9.654 -14.445 1.00 98.38 195 ASP A O 1
ATOM 1518 N N . ILE A 1 196 ? -11.029 10.155 -12.535 1.00 98.19 196 ILE A N 1
ATOM 1519 C CA . ILE A 1 196 ? -12.102 9.167 -12.743 1.00 98.19 196 ILE A CA 1
ATOM 1520 C C . ILE A 1 196 ? -13.020 9.601 -13.884 1.00 98.19 196 ILE A C 1
ATOM 1522 O O . ILE A 1 196 ? -13.339 8.781 -14.740 1.00 98.19 196 ILE A O 1
ATOM 1526 N N . GLU A 1 197 ? -13.427 10.869 -13.912 1.00 98.25 197 GLU A N 1
ATOM 1527 C CA . GLU A 1 197 ? -14.361 11.362 -14.926 1.00 98.25 197 GLU A CA 1
ATOM 1528 C C . GLU A 1 197 ? -13.757 11.320 -16.336 1.00 98.25 197 GLU A C 1
ATOM 1530 O O . GLU A 1 197 ? -14.401 10.854 -17.273 1.00 98.25 197 GLU A O 1
ATOM 1535 N N . THR A 1 198 ? -12.479 11.680 -16.472 1.00 98.38 198 THR A N 1
ATOM 1536 C CA . THR A 1 198 ? -11.748 11.546 -17.744 1.00 98.38 198 THR A CA 1
ATOM 1537 C C . THR A 1 198 ? -11.621 10.075 -18.154 1.00 98.38 198 THR A C 1
ATOM 1539 O O . THR A 1 198 ? -11.882 9.708 -19.300 1.00 98.38 198 THR A O 1
ATOM 1542 N N . ASN A 1 199 ? -11.304 9.194 -17.200 1.00 98.50 199 ASN A N 1
ATOM 1543 C CA . ASN A 1 199 ? -11.165 7.767 -17.475 1.00 98.50 199 ASN A CA 1
ATOM 1544 C C . ASN A 1 199 ? -12.495 7.093 -17.863 1.00 98.50 199 ASN A C 1
ATOM 1546 O O . ASN A 1 199 ? -12.475 6.145 -18.649 1.00 98.50 199 ASN A O 1
ATOM 1550 N N . ARG A 1 200 ? -13.646 7.574 -17.366 1.00 98.38 200 ARG A N 1
ATOM 1551 C CA . ARG A 1 200 ? -14.987 7.114 -17.789 1.00 98.38 200 ARG A CA 1
ATOM 1552 C C . ARG A 1 200 ? -15.246 7.359 -19.272 1.00 98.38 200 ARG A C 1
ATOM 1554 O O . ARG A 1 200 ? -15.925 6.555 -19.902 1.00 98.38 200 ARG A O 1
ATOM 1561 N N . GLN A 1 201 ? -14.675 8.425 -19.827 1.00 98.38 201 GLN A N 1
ATOM 1562 C CA . GLN A 1 201 ? -14.745 8.758 -21.255 1.00 98.38 201 GLN A CA 1
ATOM 1563 C C . GLN A 1 201 ? -13.748 7.938 -22.095 1.00 98.38 201 GLN A C 1
ATOM 1565 O O . GLN A 1 201 ? -13.727 8.031 -23.321 1.00 98.38 201 GLN A O 1
ATOM 1570 N N . GLY A 1 202 ? -12.939 7.095 -21.444 1.00 98.19 202 GLY A N 1
ATOM 1571 C CA . GLY A 1 202 ? -11.930 6.266 -22.087 1.00 98.19 202 GLY A CA 1
ATOM 1572 C C . GLY A 1 202 ? -10.625 7.002 -22.377 1.00 98.19 202 GLY A C 1
ATOM 1573 O O . GLY A 1 202 ? -9.804 6.457 -23.109 1.00 98.19 202 GLY A O 1
ATOM 1574 N N . ASP A 1 203 ? -10.405 8.188 -21.809 1.00 98.38 203 ASP A N 1
ATOM 1575 C CA . ASP A 1 203 ? -9.194 8.990 -22.005 1.00 98.38 203 ASP A CA 1
ATOM 1576 C C . ASP A 1 203 ? -8.339 9.057 -20.724 1.00 98.38 203 ASP A C 1
ATOM 1578 O O . ASP A 1 203 ? -8.771 8.659 -19.643 1.00 98.38 203 ASP A O 1
ATOM 1582 N N . MET A 1 204 ? -7.092 9.526 -20.841 1.00 98.12 204 MET A N 1
ATOM 1583 C CA . MET A 1 204 ? -6.167 9.709 -19.712 1.00 98.12 204 MET A CA 1
ATOM 1584 C C . MET A 1 204 ? -5.887 11.187 -19.437 1.00 98.12 204 MET A C 1
ATOM 1586 O O . MET A 1 204 ? -5.703 11.979 -20.361 1.00 98.12 204 MET A O 1
ATOM 1590 N N . THR A 1 205 ? -5.735 11.556 -18.163 1.00 98.12 205 THR A N 1
ATOM 1591 C CA . THR A 1 205 ? -5.318 12.922 -17.799 1.00 98.12 205 THR A CA 1
ATOM 1592 C C . THR A 1 205 ? -3.818 13.140 -18.016 1.00 98.12 205 THR A C 1
ATOM 1594 O O . THR A 1 205 ? -3.003 12.216 -17.910 1.00 98.12 205 THR A O 1
ATOM 1597 N N . PHE A 1 206 ? -3.398 14.397 -18.215 1.00 97.44 206 PHE A N 1
ATOM 1598 C CA . PHE A 1 206 ? -1.973 14.757 -18.309 1.00 97.44 206 PHE A CA 1
ATOM 1599 C C . PHE A 1 206 ? -1.159 14.290 -17.092 1.00 97.44 206 PHE A C 1
ATOM 1601 O O . PHE A 1 206 ? -0.022 13.832 -17.215 1.00 97.44 206 PHE A O 1
ATOM 1608 N N . ARG A 1 207 ? -1.760 14.321 -15.898 1.00 97.19 207 ARG A N 1
ATOM 1609 C CA . ARG A 1 207 ? -1.122 13.843 -14.666 1.00 97.19 207 ARG A CA 1
ATOM 1610 C C . ARG A 1 207 ? -0.824 12.345 -14.713 1.00 97.19 207 ARG A C 1
ATOM 1612 O O . ARG A 1 207 ? 0.230 11.924 -14.231 1.00 97.19 207 ARG A O 1
ATOM 1619 N N . GLN A 1 208 ? -1.738 11.543 -15.255 1.00 96.94 208 GLN A N 1
ATOM 1620 C CA . GLN A 1 208 ? -1.535 10.106 -15.431 1.00 96.94 208 GLN A CA 1
ATOM 1621 C C . GLN A 1 208 ? -0.467 9.823 -16.492 1.00 96.94 208 GLN A C 1
ATOM 1623 O O . GLN A 1 208 ? 0.416 9.005 -16.244 1.00 96.94 208 GLN A O 1
ATOM 1628 N N . ILE A 1 209 ? -0.478 10.566 -17.603 1.00 96.31 209 ILE A N 1
ATOM 1629 C CA . ILE A 1 209 ? 0.529 10.499 -18.677 1.00 96.31 209 ILE A CA 1
ATOM 1630 C C . ILE A 1 209 ? 1.938 10.733 -18.108 1.00 96.31 209 ILE A C 1
ATOM 1632 O O . ILE A 1 209 ? 2.825 9.893 -18.271 1.00 96.31 209 ILE A O 1
ATOM 1636 N N . VAL A 1 210 ? 2.136 11.807 -17.335 1.00 96.38 210 VAL A N 1
ATOM 1637 C CA . VAL A 1 210 ? 3.420 12.098 -16.666 1.00 96.38 210 VAL A CA 1
ATOM 1638 C C . VAL A 1 210 ? 3.829 10.974 -15.707 1.00 96.38 210 VAL A C 1
ATOM 1640 O O . VAL A 1 210 ? 5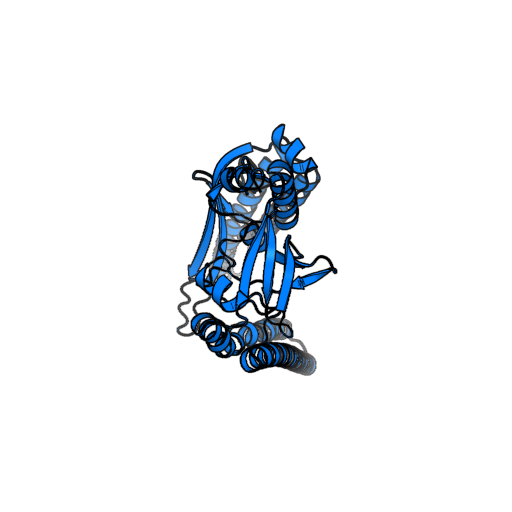.011 10.662 -15.568 1.00 96.38 210 VAL A O 1
ATOM 1643 N N . ARG A 1 211 ? 2.863 10.311 -15.064 1.00 94.19 211 ARG A N 1
ATOM 1644 C CA . ARG A 1 211 ? 3.114 9.205 -14.129 1.00 94.19 211 ARG A CA 1
ATOM 1645 C C . ARG A 1 211 ? 3.568 7.912 -14.822 1.00 94.19 211 ARG A C 1
ATOM 1647 O O . ARG A 1 211 ? 4.129 7.052 -14.145 1.00 94.19 211 ARG A O 1
ATOM 1654 N N . LEU A 1 212 ? 3.372 7.787 -16.137 1.00 94.12 212 LEU A N 1
ATOM 1655 C CA . LEU A 1 212 ? 3.888 6.681 -16.952 1.00 94.12 212 LEU A CA 1
ATOM 1656 C C . LEU A 1 212 ? 5.340 6.911 -17.416 1.00 94.12 212 LEU A C 1
ATOM 1658 O O . LEU A 1 212 ? 6.047 5.937 -17.685 1.00 94.12 212 LEU A O 1
ATOM 1662 N N . LEU A 1 213 ? 5.822 8.163 -17.439 1.00 94.06 213 LEU A N 1
ATOM 1663 C CA . LEU A 1 213 ? 7.184 8.512 -17.877 1.00 94.06 213 LEU A CA 1
ATOM 1664 C C . LEU A 1 213 ? 8.308 7.775 -17.127 1.00 94.06 213 LEU A C 1
ATOM 1666 O O . LEU A 1 213 ? 9.264 7.371 -17.787 1.00 94.06 213 LEU A O 1
ATOM 1670 N N . PRO A 1 214 ? 8.239 7.526 -15.802 1.00 91.81 214 PRO A N 1
ATOM 1671 C CA . PRO A 1 214 ? 9.288 6.778 -15.113 1.00 91.81 214 PRO A CA 1
ATOM 1672 C C . PRO A 1 214 ? 9.512 5.374 -15.686 1.00 91.81 214 PRO A C 1
ATOM 1674 O O . PRO A 1 214 ? 10.652 4.931 -15.745 1.00 91.81 214 PRO A O 1
ATOM 1677 N N . ASN A 1 215 ? 8.466 4.684 -16.159 1.00 88.19 215 ASN A N 1
ATOM 1678 C CA . ASN A 1 215 ? 8.624 3.361 -16.776 1.00 88.19 215 ASN A CA 1
ATOM 1679 C C . ASN A 1 215 ? 9.342 3.450 -18.129 1.00 88.19 215 ASN A C 1
ATOM 1681 O O . ASN A 1 215 ? 10.156 2.586 -18.452 1.00 88.19 215 ASN A O 1
ATOM 1685 N N . ILE A 1 216 ? 9.080 4.518 -18.887 1.00 91.81 216 ILE A N 1
ATOM 1686 C CA . ILE A 1 216 ? 9.784 4.825 -20.137 1.00 91.81 216 ILE A CA 1
ATOM 1687 C C . ILE A 1 216 ? 11.259 5.123 -19.839 1.00 91.81 216 ILE A C 1
ATOM 1689 O O . ILE A 1 216 ? 12.139 4.548 -20.472 1.00 91.81 216 ILE A O 1
ATOM 1693 N N . LEU A 1 217 ? 11.539 5.952 -18.827 1.00 89.44 217 LEU A N 1
ATOM 1694 C CA . LEU A 1 217 ? 12.903 6.277 -18.405 1.00 89.44 217 LEU A CA 1
ATOM 1695 C C . LEU A 1 217 ? 13.670 5.038 -17.933 1.00 89.44 217 LEU A C 1
ATOM 1697 O O . LEU A 1 217 ? 14.832 4.878 -18.285 1.00 89.44 217 LEU A O 1
ATOM 1701 N N . VAL A 1 218 ? 13.028 4.145 -17.173 1.00 85.75 218 VAL A N 1
ATOM 1702 C CA . VAL A 1 218 ? 13.619 2.859 -16.774 1.00 85.75 218 VAL A CA 1
ATOM 1703 C C . VAL A 1 218 ? 13.954 2.018 -18.007 1.00 85.75 218 VAL A C 1
ATOM 1705 O O . VAL A 1 218 ? 15.053 1.474 -18.085 1.00 85.75 218 VAL A O 1
ATOM 1708 N N . GLY A 1 219 ? 13.055 1.954 -18.994 1.00 87.88 219 GLY A N 1
ATOM 1709 C CA . GLY A 1 219 ? 13.322 1.300 -20.276 1.00 87.88 219 GLY A CA 1
ATOM 1710 C C . GLY A 1 219 ? 14.556 1.873 -20.984 1.00 87.88 219 GLY A C 1
ATOM 1711 O O . GLY A 1 219 ? 15.461 1.119 -21.348 1.00 87.88 219 GLY A O 1
ATOM 1712 N N . PHE A 1 220 ? 14.660 3.201 -21.091 1.00 88.94 220 PHE A N 1
ATOM 1713 C CA . PHE A 1 220 ? 15.844 3.868 -21.646 1.00 88.94 220 PHE A CA 1
ATOM 1714 C C . PHE A 1 220 ? 17.114 3.601 -20.832 1.00 88.94 220 PHE A C 1
ATOM 1716 O O . PHE A 1 220 ? 18.153 3.309 -21.419 1.00 88.94 220 PHE A O 1
ATOM 1723 N N . LEU A 1 221 ? 17.034 3.633 -19.499 1.00 84.50 221 LEU A N 1
ATOM 1724 C CA . LEU A 1 221 ? 18.170 3.380 -18.610 1.00 84.50 221 LEU A CA 1
ATOM 1725 C C . LEU A 1 221 ? 18.725 1.960 -18.772 1.00 84.50 221 LEU A C 1
ATOM 1727 O O . LEU A 1 221 ? 19.927 1.770 -18.640 1.00 84.50 221 LEU A O 1
ATOM 1731 N N . PHE A 1 222 ? 17.882 0.975 -19.092 1.00 82.56 222 PHE A N 1
ATOM 1732 C CA . PHE A 1 222 ? 18.341 -0.372 -19.449 1.00 82.56 222 PHE A CA 1
ATOM 1733 C C . PHE A 1 222 ? 18.856 -0.467 -20.890 1.00 82.56 222 PHE A C 1
ATOM 1735 O O . PHE A 1 222 ? 19.773 -1.237 -21.166 1.00 82.56 222 PHE A O 1
ATOM 1742 N N . THR A 1 223 ? 18.304 0.332 -21.803 1.00 90.50 223 THR A N 1
ATOM 1743 C CA . THR A 1 223 ? 18.677 0.304 -23.224 1.00 90.50 223 THR A CA 1
ATOM 1744 C C . THR A 1 223 ? 20.044 0.946 -23.475 1.00 90.50 223 THR A C 1
ATOM 1746 O O . THR A 1 223 ? 20.851 0.391 -24.217 1.00 90.50 223 THR A O 1
ATOM 1749 N N . LEU A 1 224 ? 20.336 2.091 -22.845 1.00 86.38 224 LEU A N 1
ATOM 1750 C CA . LEU A 1 224 ? 21.552 2.875 -23.102 1.00 86.38 224 LEU A CA 1
ATOM 1751 C C . LEU A 1 224 ? 22.858 2.118 -22.797 1.00 86.38 224 LEU A C 1
ATOM 1753 O O . LEU A 1 224 ? 23.720 2.099 -23.675 1.00 86.38 224 LEU A O 1
ATOM 1757 N N . PRO A 1 225 ? 23.032 1.449 -21.636 1.00 82.56 225 PRO A N 1
ATOM 1758 C CA . PRO A 1 225 ? 24.218 0.633 -21.385 1.00 82.56 225 PRO A CA 1
ATOM 1759 C C . PRO A 1 225 ? 24.337 -0.510 -22.388 1.00 82.56 225 PRO A C 1
ATOM 1761 O O . PRO A 1 225 ? 25.429 -0.785 -22.865 1.00 82.56 225 PRO A O 1
ATOM 1764 N N . GLY A 1 226 ? 23.216 -1.142 -22.754 1.00 85.75 226 GLY A N 1
ATOM 1765 C CA . GLY A 1 226 ? 23.202 -2.203 -23.759 1.00 85.75 226 GLY A CA 1
ATOM 1766 C C . GLY A 1 226 ? 23.714 -1.728 -25.120 1.00 85.75 226 GLY A C 1
ATOM 1767 O O . GLY A 1 226 ? 24.567 -2.387 -25.714 1.00 85.75 226 GLY A O 1
ATOM 1768 N N . ILE A 1 227 ? 23.273 -0.547 -25.569 1.00 88.38 227 ILE A N 1
ATOM 1769 C CA . ILE A 1 227 ? 23.792 0.103 -26.782 1.00 88.38 227 ILE A CA 1
ATOM 1770 C C . ILE A 1 227 ? 25.274 0.454 -26.616 1.00 88.38 227 ILE A C 1
ATOM 1772 O O . ILE A 1 227 ? 26.052 0.187 -27.522 1.00 88.38 227 ILE A O 1
ATOM 1776 N N . ALA A 1 228 ? 25.691 1.010 -25.477 1.00 85.19 228 ALA A N 1
ATOM 1777 C CA . ALA A 1 228 ? 27.089 1.368 -25.239 1.00 85.19 228 ALA A CA 1
ATOM 1778 C C . ALA A 1 228 ? 28.018 0.143 -25.282 1.00 85.19 228 ALA A C 1
ATOM 1780 O O . ALA A 1 228 ? 29.064 0.195 -25.925 1.00 85.19 228 ALA A O 1
ATOM 1781 N N . PHE A 1 229 ? 27.618 -0.972 -24.663 1.00 84.25 229 PHE A N 1
ATOM 1782 C CA . PHE A 1 229 ? 28.359 -2.233 -24.718 1.00 84.25 229 PHE A CA 1
ATOM 1783 C C . PHE A 1 229 ? 28.422 -2.798 -26.136 1.00 84.25 229 PHE A C 1
ATOM 1785 O O . PHE A 1 229 ? 29.492 -3.222 -26.569 1.00 84.25 229 PHE A O 1
ATOM 1792 N N . LEU A 1 230 ? 27.308 -2.767 -26.875 1.00 87.06 230 LEU A N 1
ATOM 1793 C CA . LEU A 1 230 ? 27.266 -3.232 -28.261 1.00 87.06 230 LEU A CA 1
ATOM 1794 C C . LEU A 1 230 ? 28.146 -2.368 -29.176 1.00 87.06 230 LEU A C 1
ATOM 1796 O O . LEU A 1 230 ? 28.901 -2.900 -29.985 1.00 87.06 230 LEU A O 1
ATOM 1800 N N . SER A 1 231 ? 28.093 -1.046 -29.018 1.00 86.88 231 SER A N 1
ATOM 1801 C CA . SER A 1 231 ? 28.939 -0.103 -29.752 1.00 86.88 231 SER A CA 1
ATOM 1802 C C . SER A 1 231 ? 30.415 -0.276 -29.406 1.00 86.88 231 SER A C 1
ATOM 1804 O O . SER A 1 231 ? 31.251 -0.221 -30.299 1.00 86.88 231 SER A O 1
ATOM 1806 N N . TYR A 1 232 ? 30.747 -0.522 -28.135 1.00 84.38 232 TYR A N 1
ATOM 1807 C CA . TYR A 1 232 ? 32.118 -0.809 -27.706 1.00 84.38 232 TYR A CA 1
ATOM 1808 C C . TYR A 1 232 ? 32.636 -2.125 -28.295 1.00 84.38 232 TYR A C 1
ATOM 1810 O O . TYR A 1 232 ? 33.757 -2.181 -28.794 1.00 84.38 232 TYR A O 1
ATOM 1818 N N . PHE A 1 233 ? 31.803 -3.168 -28.304 1.00 85.62 233 PHE A N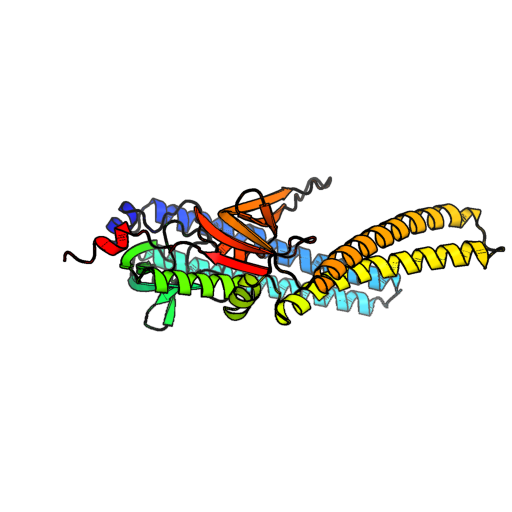 1
ATOM 1819 C CA . PHE A 1 233 ? 32.129 -4.428 -28.966 1.00 85.62 233 PHE A CA 1
ATOM 1820 C C . PHE A 1 233 ? 32.380 -4.231 -30.464 1.00 85.62 233 PHE A C 1
ATOM 1822 O O . PHE A 1 233 ? 33.394 -4.690 -30.986 1.00 85.62 233 PHE A O 1
ATOM 1829 N N . LEU A 1 234 ? 31.488 -3.503 -31.142 1.00 87.62 234 LEU A N 1
ATOM 1830 C CA . LEU A 1 234 ? 31.617 -3.200 -32.565 1.00 87.62 234 LEU A CA 1
ATOM 1831 C C . LEU A 1 234 ? 32.866 -2.353 -32.853 1.00 87.62 234 LEU A C 1
ATOM 1833 O O . LEU A 1 234 ? 33.551 -2.591 -33.843 1.00 87.62 234 LEU A O 1
ATOM 1837 N N . TYR A 1 235 ? 33.189 -1.405 -31.970 1.00 86.38 235 TYR A N 1
ATOM 1838 C CA . TYR A 1 235 ? 34.414 -0.612 -32.034 1.00 86.38 235 TYR A CA 1
ATOM 1839 C C . TYR A 1 235 ? 35.659 -1.502 -31.956 1.00 86.38 235 TYR A C 1
ATOM 1841 O O . TYR A 1 235 ? 36.523 -1.392 -32.820 1.00 86.38 235 TYR A O 1
ATOM 1849 N N . ILE A 1 236 ? 35.737 -2.419 -30.983 1.00 84.12 236 ILE A N 1
ATOM 1850 C CA . ILE A 1 236 ? 36.864 -3.361 -30.887 1.00 84.12 236 ILE A CA 1
ATOM 1851 C C . ILE A 1 236 ? 36.960 -4.208 -32.162 1.00 84.12 236 ILE A C 1
ATOM 1853 O O . ILE A 1 236 ? 38.041 -4.339 -32.727 1.00 84.12 236 ILE A O 1
ATOM 1857 N N . LEU A 1 237 ? 35.829 -4.749 -32.626 1.00 85.06 237 LEU A N 1
ATOM 1858 C CA . LEU A 1 237 ? 35.775 -5.652 -33.776 1.00 85.06 237 LEU A CA 1
ATOM 1859 C C . LEU A 1 237 ? 36.210 -4.982 -35.089 1.00 85.06 237 LEU A C 1
ATOM 1861 O O . LEU A 1 237 ? 36.858 -5.624 -35.910 1.00 85.06 237 LEU A O 1
ATOM 1865 N N . LEU A 1 238 ? 35.823 -3.721 -35.307 1.00 90.06 238 LEU A N 1
ATOM 1866 C CA . LEU A 1 238 ? 36.038 -3.024 -36.580 1.00 90.06 238 LEU A CA 1
ATOM 1867 C C . LEU A 1 238 ? 37.275 -2.120 -36.592 1.00 90.06 238 LEU A C 1
ATOM 1869 O O . LEU A 1 238 ? 37.862 -1.925 -37.652 1.00 90.06 238 LEU A O 1
ATOM 1873 N N . LEU A 1 239 ? 37.638 -1.524 -35.452 1.00 87.81 239 LEU A N 1
ATOM 1874 C CA . LEU A 1 239 ? 38.599 -0.414 -35.390 1.00 87.81 239 LEU A CA 1
ATOM 1875 C C . LEU A 1 239 ? 39.864 -0.726 -34.582 1.00 87.81 239 LEU A C 1
ATOM 1877 O O . LEU A 1 239 ? 40.791 0.079 -34.602 1.00 87.81 239 LEU A O 1
ATOM 1881 N N . ALA A 1 240 ? 39.942 -1.880 -33.912 1.00 85.12 240 ALA A N 1
ATOM 1882 C CA . ALA A 1 240 ? 41.131 -2.315 -33.174 1.00 85.12 240 ALA A CA 1
ATOM 1883 C C . ALA A 1 240 ? 41.674 -3.669 -33.690 1.00 85.12 240 ALA A C 1
ATOM 1885 O O . ALA A 1 240 ? 41.686 -4.651 -32.940 1.00 85.12 240 ALA A O 1
ATOM 1886 N N . PRO A 1 241 ? 42.129 -3.746 -34.959 1.00 78.62 241 PRO A N 1
ATOM 1887 C CA . PRO A 1 241 ? 42.619 -4.991 -35.558 1.00 78.62 241 PRO A CA 1
ATOM 1888 C C . PRO A 1 241 ? 43.873 -5.551 -34.868 1.00 78.62 241 PRO A C 1
ATOM 1890 O O . PRO A 1 241 ? 44.065 -6.762 -34.874 1.00 78.62 241 PRO A O 1
ATOM 1893 N N . ASP A 1 242 ? 44.675 -4.693 -34.227 1.00 86.06 242 ASP A N 1
ATOM 1894 C CA . ASP A 1 242 ? 45.927 -5.076 -33.556 1.00 86.06 242 ASP A CA 1
ATOM 1895 C C . ASP A 1 242 ? 45.750 -5.469 -32.078 1.00 86.06 242 ASP A C 1
ATOM 1897 O O . ASP A 1 242 ? 46.722 -5.800 -31.402 1.00 86.06 242 ASP A O 1
ATOM 1901 N N . ALA A 1 243 ? 44.531 -5.402 -31.530 1.00 80.44 243 ALA A N 1
ATOM 1902 C CA . ALA A 1 243 ? 44.297 -5.844 -30.159 1.00 80.44 243 ALA A CA 1
ATOM 1903 C C . ALA A 1 243 ? 44.520 -7.365 -30.045 1.00 80.44 243 ALA A C 1
ATOM 1905 O O . ALA A 1 243 ? 44.172 -8.120 -30.951 1.00 80.44 243 ALA A O 1
ATOM 1906 N N . ASP A 1 244 ? 45.033 -7.850 -28.912 1.00 84.56 244 ASP A N 1
ATOM 1907 C CA . ASP A 1 244 ? 45.125 -9.291 -28.648 1.00 84.56 244 ASP A CA 1
ATOM 1908 C C . ASP A 1 244 ? 43.721 -9.877 -28.434 1.00 84.56 244 ASP A C 1
ATOM 1910 O O . ASP A 1 244 ? 43.193 -9.982 -27.319 1.00 84.56 244 ASP A O 1
ATOM 1914 N N . TRP A 1 245 ? 43.064 -10.240 -29.538 1.00 79.75 245 TRP A N 1
ATOM 1915 C CA . TRP A 1 245 ? 41.676 -10.704 -29.528 1.00 79.75 245 TRP A CA 1
ATOM 1916 C C . TRP A 1 245 ? 41.529 -11.999 -28.740 1.00 79.75 245 TRP A C 1
ATOM 1918 O O . TRP A 1 245 ? 40.490 -12.231 -28.136 1.00 79.75 245 TRP A O 1
ATOM 1928 N N . LYS A 1 246 ? 42.569 -12.835 -28.680 1.00 81.00 246 LYS A N 1
ATOM 1929 C CA . LYS A 1 246 ? 42.499 -14.125 -27.983 1.00 81.00 246 LYS A CA 1
ATOM 1930 C C . LYS A 1 246 ? 42.246 -13.976 -26.481 1.00 81.00 246 LYS A C 1
ATOM 1932 O O . LYS A 1 246 ? 41.500 -14.781 -25.932 1.00 81.00 246 LYS A O 1
ATOM 1937 N N . GLU A 1 247 ? 42.797 -12.945 -25.841 1.00 80.44 247 GLU A N 1
ATOM 1938 C CA . GLU A 1 247 ? 42.598 -12.714 -24.403 1.00 80.44 247 GLU A CA 1
ATOM 1939 C C . GLU A 1 247 ? 41.266 -12.011 -24.107 1.00 80.44 247 GLU A C 1
ATOM 1941 O O . GLU A 1 247 ? 40.618 -12.290 -23.098 1.00 80.44 247 GLU A O 1
ATOM 1946 N N . ASN A 1 248 ? 40.801 -11.155 -25.022 1.00 79.31 248 ASN A N 1
ATOM 1947 C CA . ASN A 1 248 ? 39.621 -10.318 -24.798 1.00 79.31 248 ASN A CA 1
ATOM 1948 C C . ASN A 1 248 ? 38.324 -10.864 -25.415 1.00 79.31 248 ASN A C 1
ATOM 1950 O O . ASN A 1 248 ? 37.245 -10.427 -25.019 1.00 79.31 248 ASN A O 1
ATOM 1954 N N . LEU A 1 249 ? 38.381 -11.823 -26.346 1.00 83.62 249 LEU A N 1
ATOM 1955 C CA . LEU A 1 249 ? 37.208 -12.298 -27.096 1.00 83.62 249 LEU A CA 1
ATOM 1956 C C . LEU A 1 249 ? 36.156 -12.938 -26.192 1.00 83.62 249 LEU A C 1
ATOM 1958 O O . LEU A 1 249 ? 34.967 -12.677 -26.362 1.00 83.62 249 LEU A O 1
ATOM 1962 N N . VAL A 1 250 ? 36.570 -13.714 -25.189 1.00 80.69 250 VAL A N 1
ATOM 1963 C CA . VAL A 1 250 ? 35.626 -14.320 -24.236 1.00 80.69 250 VAL A CA 1
ATOM 1964 C C . VAL A 1 250 ? 34.902 -13.237 -23.431 1.00 80.69 250 VAL A C 1
ATOM 1966 O O . VAL A 1 250 ? 33.674 -13.258 -23.337 1.00 80.69 250 VAL A O 1
ATOM 1969 N N . ALA A 1 251 ? 35.635 -12.252 -22.903 1.00 79.31 251 ALA A N 1
ATOM 1970 C CA . ALA A 1 251 ? 35.048 -11.131 -22.169 1.00 79.31 251 ALA A CA 1
ATOM 1971 C C . ALA A 1 251 ? 34.131 -10.283 -23.068 1.00 79.31 251 ALA A C 1
ATOM 1973 O O . ALA A 1 251 ? 33.017 -9.946 -22.670 1.00 79.31 251 ALA A O 1
ATOM 1974 N N . ALA A 1 252 ? 34.557 -10.005 -24.299 1.00 81.44 252 ALA A N 1
ATOM 1975 C CA . ALA A 1 252 ? 33.815 -9.234 -25.289 1.00 81.44 252 ALA A CA 1
ATOM 1976 C C . ALA A 1 252 ? 32.494 -9.918 -25.687 1.00 81.44 252 ALA A C 1
ATOM 1978 O O . ALA A 1 252 ? 31.450 -9.264 -25.732 1.00 81.44 252 ALA A O 1
ATOM 1979 N N . VAL A 1 253 ? 32.500 -11.240 -25.897 1.00 83.94 253 VAL A N 1
ATOM 1980 C CA . VAL A 1 253 ? 31.286 -12.028 -26.170 1.00 83.94 253 VAL A CA 1
ATOM 1981 C C . VAL A 1 253 ? 30.340 -12.011 -24.969 1.00 83.94 253 VAL A C 1
ATOM 1983 O O . VAL A 1 253 ? 29.149 -11.754 -25.143 1.00 83.94 253 VAL A O 1
ATOM 1986 N N . ILE A 1 254 ? 30.846 -12.216 -23.747 1.00 81.69 254 ILE A N 1
ATOM 1987 C CA . ILE A 1 254 ? 30.024 -12.171 -22.524 1.00 81.69 254 ILE A CA 1
ATOM 1988 C C . ILE A 1 254 ? 29.377 -10.790 -22.356 1.00 81.69 254 ILE A C 1
ATOM 1990 O O . ILE A 1 254 ? 28.166 -10.698 -22.146 1.00 81.69 254 ILE A O 1
ATOM 1994 N N . VAL A 1 255 ? 30.159 -9.718 -22.496 1.00 81.31 255 VAL A N 1
ATOM 1995 C CA . VAL A 1 255 ? 29.671 -8.334 -22.411 1.00 81.31 255 VAL A CA 1
ATOM 1996 C C . VAL A 1 255 ? 28.629 -8.052 -23.492 1.00 81.31 255 VAL A C 1
ATOM 1998 O O . VAL A 1 255 ? 27.615 -7.423 -23.200 1.00 81.31 255 VAL A O 1
ATOM 2001 N N . THR A 1 256 ? 28.817 -8.568 -24.707 1.00 84.56 256 THR A N 1
ATOM 2002 C CA . THR A 1 256 ? 27.863 -8.396 -25.816 1.00 84.56 256 THR A CA 1
ATOM 2003 C C . THR A 1 256 ? 26.559 -9.139 -25.573 1.00 84.56 256 THR A C 1
ATOM 2005 O O . THR A 1 256 ? 25.493 -8.579 -25.807 1.00 84.56 256 THR A O 1
ATOM 2008 N N . ILE A 1 257 ? 26.609 -10.373 -25.065 1.00 86.25 257 ILE A N 1
ATOM 2009 C CA . ILE A 1 257 ? 25.403 -11.146 -24.740 1.00 86.25 257 ILE A CA 1
ATOM 2010 C C . ILE A 1 257 ? 24.618 -10.452 -23.624 1.00 86.25 257 ILE A C 1
ATOM 2012 O O . ILE A 1 257 ? 23.409 -10.251 -23.748 1.00 86.25 257 ILE A O 1
ATOM 2016 N N . ILE A 1 258 ? 25.303 -10.047 -22.550 1.00 82.38 258 ILE A N 1
ATOM 2017 C CA . ILE A 1 258 ? 24.675 -9.353 -21.420 1.00 82.38 258 ILE A CA 1
ATOM 2018 C C . ILE A 1 258 ? 24.114 -8.001 -21.880 1.00 82.38 258 ILE A C 1
ATOM 2020 O O . ILE A 1 258 ? 22.937 -7.717 -21.660 1.00 82.38 258 ILE A O 1
ATOM 2024 N N . GLY A 1 259 ? 24.924 -7.189 -22.562 1.00 84.69 259 GLY A N 1
ATOM 2025 C CA . GLY A 1 259 ? 24.530 -5.883 -23.090 1.00 84.69 259 GLY A CA 1
ATOM 2026 C C . GLY A 1 259 ? 23.373 -5.978 -24.086 1.00 84.69 259 GLY A C 1
ATOM 2027 O O . GLY A 1 259 ? 22.407 -5.226 -23.974 1.00 84.69 259 GLY A O 1
ATOM 2028 N N . GLY A 1 260 ? 23.413 -6.953 -24.995 1.00 88.25 260 GLY A N 1
ATOM 2029 C CA . GLY A 1 260 ? 22.340 -7.244 -25.943 1.00 88.25 260 GLY A CA 1
ATOM 2030 C C . GLY A 1 260 ? 21.037 -7.635 -25.247 1.00 88.25 260 GLY A C 1
ATOM 2031 O O . GLY A 1 260 ? 19.979 -7.106 -25.587 1.00 88.25 260 GLY A O 1
ATOM 2032 N N . ALA A 1 261 ? 21.095 -8.481 -24.212 1.00 88.62 261 ALA A N 1
ATOM 2033 C CA . ALA A 1 261 ? 19.919 -8.830 -23.416 1.00 88.62 261 ALA A CA 1
ATOM 2034 C C . ALA A 1 261 ? 19.311 -7.599 -22.717 1.00 88.62 261 ALA A C 1
ATOM 2036 O O . ALA A 1 261 ? 18.095 -7.397 -22.775 1.00 88.62 261 ALA A O 1
ATOM 2037 N N . PHE A 1 262 ? 20.141 -6.738 -22.116 1.00 85.81 262 PHE A N 1
ATOM 2038 C CA . PHE A 1 262 ? 19.686 -5.475 -21.524 1.00 85.81 262 PHE A CA 1
ATOM 2039 C C . PHE A 1 262 ? 19.062 -4.531 -22.559 1.00 85.81 262 PHE A C 1
ATOM 2041 O O . PHE A 1 262 ? 17.999 -3.967 -22.290 1.00 85.81 262 PHE A O 1
ATOM 2048 N N . ALA A 1 263 ? 19.660 -4.411 -23.750 1.00 90.62 263 ALA A N 1
ATOM 2049 C CA . ALA A 1 263 ? 19.130 -3.595 -24.841 1.00 90.62 263 ALA A CA 1
ATOM 2050 C C . ALA A 1 263 ? 17.749 -4.082 -25.301 1.00 90.62 263 ALA A C 1
ATOM 2052 O O . ALA A 1 263 ? 16.825 -3.278 -25.415 1.00 90.62 263 ALA A O 1
ATOM 2053 N N . VAL A 1 264 ? 17.578 -5.393 -25.505 1.00 93.50 264 VAL A N 1
ATOM 2054 C CA . VAL A 1 264 ? 16.298 -5.984 -25.931 1.00 93.50 264 VAL A CA 1
ATOM 2055 C C . VAL A 1 264 ? 15.219 -5.798 -24.863 1.00 93.50 264 VAL A C 1
ATOM 2057 O O . VAL A 1 264 ? 14.110 -5.362 -25.177 1.00 93.50 264 VAL A O 1
ATOM 2060 N N . VAL A 1 265 ? 15.533 -6.081 -23.593 1.00 91.06 265 VAL A N 1
ATOM 2061 C CA . VAL A 1 265 ? 14.581 -5.909 -22.481 1.00 91.06 265 VAL A CA 1
ATOM 2062 C C . VAL A 1 265 ? 14.205 -4.436 -22.306 1.00 91.06 265 VAL A C 1
ATOM 2064 O O . VAL A 1 265 ? 13.020 -4.114 -22.185 1.00 91.06 265 VAL A O 1
ATOM 2067 N N . GLY A 1 266 ? 15.191 -3.538 -22.325 1.00 89.38 266 GLY A N 1
ATOM 2068 C CA . GLY A 1 266 ? 14.980 -2.097 -22.226 1.00 89.38 266 GLY A CA 1
ATOM 2069 C C . GLY A 1 266 ? 14.118 -1.560 -23.369 1.00 89.38 266 GLY A C 1
ATOM 2070 O O . GLY A 1 266 ? 13.133 -0.859 -23.116 1.00 89.38 266 GLY A O 1
ATOM 2071 N N . LEU A 1 267 ? 14.416 -1.951 -24.612 1.00 95.38 267 LEU A N 1
ATOM 2072 C CA . LEU A 1 267 ? 13.648 -1.556 -25.792 1.00 95.38 267 LEU A CA 1
ATOM 2073 C C . LEU A 1 267 ? 12.207 -2.066 -25.714 1.00 95.38 267 LEU A C 1
ATOM 2075 O O . LEU A 1 267 ? 11.276 -1.298 -25.950 1.00 95.38 267 LEU A O 1
ATOM 2079 N N . PHE A 1 268 ? 12.002 -3.323 -25.313 1.00 94.81 268 PHE A N 1
ATOM 2080 C CA . PHE A 1 268 ? 10.666 -3.893 -25.138 1.00 94.81 268 PHE A CA 1
ATOM 2081 C C . PHE A 1 268 ? 9.834 -3.113 -24.107 1.00 94.81 268 PHE A C 1
ATOM 2083 O O . PHE A 1 268 ? 8.689 -2.747 -24.384 1.00 94.81 268 PHE A O 1
ATOM 2090 N N . ILE A 1 269 ? 10.409 -2.801 -22.937 1.00 91.00 269 ILE A N 1
ATOM 2091 C CA . ILE A 1 269 ? 9.748 -1.988 -21.898 1.00 91.00 269 ILE A CA 1
ATOM 2092 C C . ILE A 1 269 ? 9.409 -0.591 -22.436 1.00 91.00 269 ILE A C 1
ATOM 2094 O O . ILE A 1 269 ? 8.309 -0.082 -22.187 1.00 91.00 269 ILE A O 1
ATOM 2098 N N . THR A 1 270 ? 10.333 0.010 -23.190 1.00 93.50 270 THR A N 1
ATOM 2099 C CA . THR A 1 270 ? 10.203 1.362 -23.747 1.00 93.50 270 THR A CA 1
ATOM 2100 C C . THR A 1 270 ? 9.087 1.414 -24.783 1.00 93.50 270 THR A C 1
ATOM 2102 O O . THR A 1 270 ? 8.155 2.195 -24.621 1.00 93.50 270 THR A O 1
ATOM 2105 N N . VAL A 1 271 ? 9.112 0.535 -25.792 1.00 95.69 271 VAL A N 1
ATOM 2106 C CA . VAL A 1 271 ? 8.094 0.459 -26.855 1.00 95.69 271 VAL A CA 1
ATOM 2107 C C . VAL A 1 271 ? 6.711 0.183 -26.271 1.00 95.69 271 VAL A C 1
ATOM 2109 O O . VAL A 1 271 ? 5.740 0.844 -26.640 1.00 95.69 271 VAL A O 1
ATOM 2112 N N . LYS A 1 272 ? 6.614 -0.749 -25.313 1.00 92.94 272 LYS A N 1
ATOM 2113 C CA . LYS A 1 272 ? 5.347 -1.061 -24.641 1.00 92.94 272 LYS A CA 1
ATOM 2114 C C . LYS A 1 272 ? 4.773 0.165 -23.925 1.00 92.94 272 LYS A C 1
ATOM 2116 O O . LYS A 1 272 ? 3.602 0.483 -24.110 1.00 92.94 272 LYS A O 1
ATOM 2121 N N . SER A 1 273 ? 5.600 0.861 -23.146 1.00 91.56 273 SER A N 1
ATOM 2122 C CA . SER A 1 273 ? 5.176 2.028 -22.360 1.00 91.56 273 SER A CA 1
ATOM 2123 C C . SER A 1 273 ? 4.866 3.242 -23.242 1.00 91.56 273 SER A C 1
ATOM 2125 O O . SER A 1 273 ? 3.896 3.954 -22.996 1.00 91.56 273 SER A O 1
ATOM 2127 N N . LE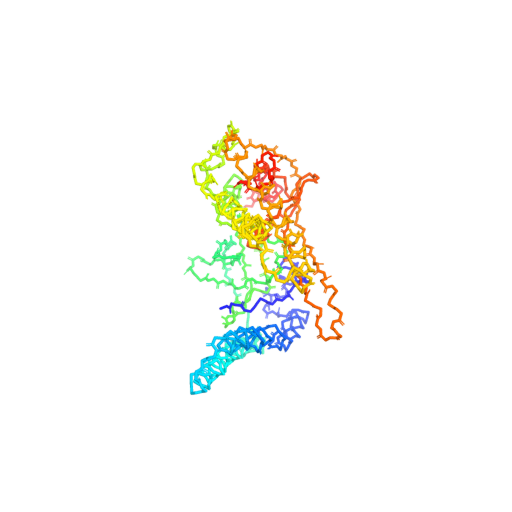U A 1 274 ? 5.655 3.455 -24.298 1.00 94.81 274 LEU A N 1
ATOM 2128 C CA . LEU A 1 274 ? 5.462 4.540 -25.259 1.00 94.81 274 LEU A CA 1
ATOM 2129 C C . LEU A 1 274 ? 4.182 4.337 -26.074 1.00 94.81 274 LEU A C 1
ATOM 2131 O O . LEU A 1 274 ? 3.449 5.283 -26.342 1.00 94.81 274 LEU A O 1
ATOM 2135 N N . SER A 1 275 ? 3.861 3.087 -26.407 1.00 95.19 275 SER A N 1
ATOM 2136 C CA . SER A 1 275 ? 2.604 2.774 -27.068 1.00 95.19 275 SER A CA 1
ATOM 2137 C C . SER A 1 275 ? 1.379 3.070 -26.204 1.00 95.19 275 SER A C 1
ATOM 2139 O O . SER A 1 275 ? 0.360 3.480 -26.757 1.00 95.19 275 SER A O 1
ATOM 2141 N N . ASP A 1 276 ? 1.437 2.833 -24.893 1.00 93.38 276 ASP A N 1
ATOM 2142 C CA . ASP A 1 276 ? 0.337 3.230 -24.010 1.00 93.38 276 ASP A CA 1
ATOM 2143 C C . ASP A 1 276 ? 0.229 4.754 -23.939 1.00 93.38 276 ASP A C 1
ATOM 2145 O O . ASP A 1 276 ? -0.879 5.286 -24.000 1.00 93.38 276 ASP A O 1
ATOM 2149 N N . LEU A 1 277 ? 1.372 5.449 -23.897 1.00 94.44 277 LEU A N 1
ATOM 2150 C CA . LEU A 1 277 ? 1.432 6.909 -23.904 1.00 94.44 277 LEU A CA 1
ATOM 2151 C C . LEU A 1 277 ? 0.746 7.497 -25.144 1.00 94.44 277 LEU A C 1
ATOM 2153 O O . LEU A 1 277 ? -0.104 8.364 -24.999 1.00 94.44 277 LEU A O 1
ATOM 2157 N N . PHE A 1 278 ? 1.057 6.986 -26.339 1.00 95.50 278 PHE A N 1
ATOM 2158 C CA . PHE A 1 278 ? 0.470 7.470 -27.594 1.00 95.50 278 PHE A CA 1
ATOM 2159 C C . PHE A 1 278 ? -0.995 7.090 -27.785 1.00 95.50 278 PHE A C 1
ATOM 2161 O O . PHE A 1 278 ? -1.692 7.744 -28.554 1.00 95.50 278 PHE A O 1
ATOM 2168 N N . SER A 1 279 ? -1.469 6.038 -27.114 1.00 94.06 279 SER A N 1
ATOM 2169 C CA . SER A 1 279 ? -2.883 5.681 -27.199 1.00 94.06 279 SER A CA 1
ATOM 2170 C C . SER A 1 279 ? -3.768 6.721 -26.517 1.00 94.06 279 SER A C 1
ATOM 2172 O O . SER A 1 279 ? -4.893 6.918 -26.954 1.00 94.06 279 SER A O 1
ATOM 2174 N N . PHE A 1 280 ? -3.280 7.371 -25.451 1.00 96.12 280 PHE A N 1
ATOM 2175 C CA . PHE A 1 280 ? -4.062 8.261 -24.584 1.00 96.12 280 PHE A CA 1
ATOM 2176 C C . PHE A 1 280 ? -5.380 7.654 -24.065 1.00 96.12 280 PHE A C 1
ATOM 2178 O O . PHE A 1 280 ? -6.210 8.378 -23.524 1.00 96.12 280 PHE A O 1
ATOM 2185 N N . LYS A 1 281 ? -5.557 6.329 -24.183 1.00 97.44 281 LYS A N 1
ATOM 2186 C CA . LYS A 1 281 ? -6.787 5.626 -23.825 1.00 97.44 281 LYS A CA 1
ATOM 2187 C C . LYS A 1 281 ? -6.695 4.943 -22.467 1.00 97.44 281 LYS A C 1
ATOM 2189 O O . LYS A 1 281 ? -5.695 4.301 -22.140 1.00 97.44 281 LYS A O 1
ATOM 2194 N N . ALA A 1 282 ? -7.787 5.024 -21.720 1.00 97.94 282 ALA A N 1
ATOM 2195 C CA . ALA A 1 282 ? -8.059 4.226 -20.537 1.00 97.94 282 ALA A CA 1
ATOM 2196 C C . ALA A 1 282 ? -9.061 3.116 -20.893 1.00 97.94 282 ALA A C 1
ATOM 2198 O O . ALA A 1 282 ? -10.075 3.359 -21.541 1.00 97.94 282 ALA A O 1
ATOM 2199 N N . VAL A 1 283 ? -8.782 1.886 -20.460 1.00 98.06 283 VAL A N 1
ATOM 2200 C CA . VAL A 1 283 ? -9.703 0.743 -20.580 1.00 98.06 283 VAL A CA 1
ATOM 2201 C C . VAL A 1 283 ? -10.239 0.413 -19.197 1.00 98.06 283 VAL A C 1
ATOM 2203 O O . VAL A 1 283 ? -9.478 0.437 -18.226 1.00 98.06 283 VAL A O 1
ATOM 2206 N N . SER A 1 284 ? -11.531 0.106 -19.099 1.00 98.38 284 SER A N 1
ATOM 2207 C CA . SER A 1 284 ? -12.174 -0.285 -17.848 1.00 98.38 284 SER A CA 1
ATOM 2208 C C . SER A 1 284 ? -12.345 -1.802 -17.731 1.00 98.38 284 SER A C 1
ATOM 2210 O O . SER A 1 284 ? -12.521 -2.515 -18.718 1.00 98.38 284 SER A O 1
ATOM 2212 N N . ILE A 1 285 ? -12.290 -2.299 -16.498 1.00 98.38 285 ILE A N 1
ATOM 2213 C CA . ILE A 1 285 ? -12.687 -3.659 -16.126 1.00 98.38 285 ILE A CA 1
ATOM 2214 C C . ILE A 1 285 ? -13.493 -3.603 -14.830 1.00 98.38 285 ILE A C 1
ATOM 2216 O O . ILE A 1 285 ? -13.151 -2.848 -13.918 1.00 98.38 285 ILE A O 1
ATOM 2220 N N . GLU A 1 286 ? -14.559 -4.392 -14.751 1.00 98.44 286 GLU A N 1
ATOM 2221 C CA . GLU A 1 286 ? -15.456 -4.452 -13.597 1.00 98.44 286 GLU A CA 1
ATOM 2222 C C . GLU A 1 286 ? -15.417 -5.828 -12.940 1.00 98.44 286 GLU A C 1
ATOM 2224 O O . GLU A 1 286 ? -15.226 -6.845 -13.607 1.00 98.44 286 GLU A O 1
ATOM 2229 N N . GLY A 1 287 ? -15.599 -5.862 -11.623 1.00 98.06 287 GLY A N 1
ATOM 2230 C CA . GLY A 1 287 ? -15.733 -7.105 -10.875 1.00 98.06 287 GLY A CA 1
ATOM 2231 C C . GLY A 1 287 ? -15.517 -6.929 -9.378 1.00 98.06 287 GLY A C 1
ATOM 2232 O O . GLY A 1 287 ? -15.235 -5.835 -8.886 1.00 98.06 287 GLY A O 1
ATOM 2233 N N . GLU A 1 288 ? -15.627 -8.033 -8.646 1.00 98.00 288 GLU A N 1
ATOM 2234 C CA . GLU A 1 288 ? -15.331 -8.075 -7.215 1.00 98.00 288 GLU A CA 1
ATOM 2235 C C . GLU A 1 288 ? -13.840 -7.781 -6.969 1.00 98.00 288 GLU A C 1
ATOM 2237 O O . GLU A 1 288 ? -12.959 -8.423 -7.549 1.00 98.00 288 GLU A O 1
ATOM 2242 N N . GLY A 1 289 ? -13.552 -6.797 -6.120 1.00 97.31 289 GLY A N 1
ATOM 2243 C CA . GLY A 1 289 ? -12.199 -6.430 -5.727 1.00 97.31 289 GLY A CA 1
ATOM 2244 C C . GLY A 1 289 ? -11.685 -7.307 -4.605 1.00 97.31 289 GLY A C 1
ATOM 2245 O O . GLY A 1 289 ? -12.242 -7.328 -3.509 1.00 97.31 289 GLY A O 1
ATOM 2246 N N . ARG A 1 290 ? -10.569 -7.985 -4.876 1.00 97.06 290 ARG A N 1
ATOM 2247 C CA . ARG A 1 290 ? -9.866 -8.831 -3.916 1.00 97.06 290 ARG A CA 1
ATOM 2248 C C . ARG A 1 290 ? -8.447 -8.357 -3.658 1.00 97.06 290 ARG A C 1
ATOM 2250 O O . ARG A 1 290 ? -7.693 -8.020 -4.580 1.00 97.06 290 ARG A O 1
ATOM 2257 N N . LYS A 1 291 ? -8.046 -8.389 -2.391 1.00 95.56 291 LYS A N 1
ATOM 2258 C CA . LYS A 1 291 ? -6.674 -8.122 -1.946 1.00 95.56 291 LYS A CA 1
ATOM 2259 C C . LYS A 1 291 ? -5.809 -9.367 -2.094 1.00 95.56 291 LYS A C 1
ATOM 2261 O O . LYS A 1 291 ? -6.052 -10.391 -1.463 1.00 95.56 291 LYS A O 1
ATOM 2266 N N . ILE A 1 292 ? -4.726 -9.263 -2.866 1.00 96.50 292 ILE A N 1
ATOM 2267 C CA . ILE A 1 292 ? -3.760 -10.357 -3.021 1.00 96.50 292 ILE A CA 1
ATOM 2268 C C . ILE A 1 292 ? -2.383 -9.928 -2.547 1.00 96.50 292 ILE A C 1
ATOM 2270 O O . ILE A 1 292 ? -1.806 -8.935 -2.994 1.00 96.50 292 ILE A O 1
ATOM 2274 N N . ARG A 1 293 ? -1.822 -10.736 -1.650 1.00 95.12 293 ARG A N 1
ATOM 2275 C CA . ARG A 1 293 ? -0.459 -10.591 -1.151 1.00 95.12 293 ARG A CA 1
ATOM 2276 C C . ARG A 1 293 ? 0.370 -11.774 -1.631 1.00 95.12 293 ARG A C 1
ATOM 2278 O O . ARG A 1 293 ? 0.155 -12.899 -1.191 1.00 95.12 293 ARG A O 1
ATOM 2285 N N . ARG A 1 294 ? 1.358 -11.515 -2.487 1.00 95.38 294 ARG A N 1
ATOM 2286 C CA . ARG A 1 294 ? 2.325 -12.534 -2.917 1.00 95.38 294 ARG A CA 1
ATOM 2287 C C . ARG A 1 294 ? 3.631 -12.347 -2.171 1.00 95.38 294 ARG A C 1
ATOM 2289 O O . ARG A 1 294 ? 4.225 -11.269 -2.196 1.00 95.38 294 ARG A O 1
ATOM 2296 N N . VAL A 1 295 ? 4.072 -13.406 -1.505 1.00 92.50 295 VAL A N 1
ATOM 2297 C CA . VAL A 1 295 ? 5.392 -13.467 -0.879 1.00 92.50 295 VAL A CA 1
ATOM 2298 C C . VAL A 1 295 ? 6.285 -14.271 -1.808 1.00 92.50 295 VAL A C 1
ATOM 2300 O O . VAL A 1 295 ? 6.180 -15.493 -1.863 1.00 92.50 295 VAL A O 1
ATOM 2303 N N . SER A 1 296 ? 7.139 -13.585 -2.560 1.00 88.94 296 SER A N 1
ATOM 2304 C CA . SER A 1 296 ? 8.168 -14.260 -3.342 1.00 88.94 296 SER A CA 1
ATOM 2305 C C . SER A 1 296 ? 9.324 -14.601 -2.411 1.00 88.94 296 SER A C 1
ATOM 2307 O O . SER A 1 296 ? 9.926 -13.708 -1.804 1.00 88.94 296 SER A O 1
ATOM 2309 N N . ARG A 1 297 ? 9.591 -15.901 -2.260 1.00 87.50 297 ARG A N 1
ATOM 2310 C CA . ARG A 1 297 ? 10.786 -16.397 -1.578 1.00 87.50 297 ARG A CA 1
ATOM 2311 C C . ARG A 1 297 ? 11.884 -16.504 -2.618 1.00 87.50 297 ARG A C 1
ATOM 2313 O O . ARG A 1 297 ? 11.900 -17.452 -3.401 1.00 87.50 297 ARG A O 1
ATOM 2320 N N . THR A 1 298 ? 12.809 -15.555 -2.624 1.00 78.50 298 THR A N 1
ATOM 2321 C CA . THR A 1 298 ? 14.029 -15.726 -3.409 1.00 78.50 298 THR A CA 1
ATOM 2322 C C . THR A 1 298 ? 14.856 -16.794 -2.698 1.00 78.50 298 THR A C 1
ATOM 2324 O O . THR A 1 298 ? 15.339 -16.562 -1.588 1.00 78.50 298 THR A O 1
ATOM 2327 N N . ARG A 1 299 ? 14.963 -17.995 -3.288 1.00 71.69 299 ARG A N 1
ATOM 2328 C CA . ARG A 1 299 ? 15.864 -19.047 -2.794 1.00 71.69 299 ARG A CA 1
ATOM 2329 C C . ARG A 1 299 ? 17.295 -18.549 -2.969 1.00 71.69 299 ARG A C 1
ATOM 2331 O O . ARG A 1 299 ? 17.884 -18.687 -4.032 1.00 71.69 299 ARG A O 1
ATOM 2338 N N . SER A 1 300 ? 17.821 -17.919 -1.929 1.00 64.69 300 SER A N 1
ATOM 2339 C CA . SER A 1 300 ? 19.251 -17.690 -1.808 1.00 64.69 300 SER A CA 1
ATOM 2340 C C . SER A 1 300 ? 19.919 -19.026 -1.486 1.00 64.69 300 SER A C 1
ATOM 2342 O O . SER A 1 300 ? 19.501 -19.702 -0.547 1.00 64.69 300 SER A O 1
ATOM 2344 N N . ASN A 1 301 ? 20.962 -19.399 -2.232 1.00 72.25 301 ASN A N 1
ATOM 2345 C CA . ASN A 1 301 ? 21.817 -20.544 -1.892 1.00 72.25 301 ASN A CA 1
ATOM 2346 C C . ASN A 1 301 ? 22.645 -20.297 -0.614 1.00 72.25 301 ASN A C 1
ATOM 2348 O O . ASN A 1 301 ? 23.293 -21.216 -0.113 1.00 72.25 301 ASN A O 1
ATOM 2352 N N . SER A 1 302 ? 22.623 -19.081 -0.053 1.00 64.06 302 SER A N 1
ATOM 2353 C CA . SER A 1 302 ? 23.222 -18.821 1.252 1.00 64.06 302 SER A CA 1
ATOM 2354 C C . SER A 1 302 ? 22.317 -19.359 2.366 1.00 64.06 302 SER A C 1
ATOM 2356 O O . SER A 1 302 ? 21.173 -18.937 2.535 1.00 64.06 302 SER A O 1
ATOM 2358 N N . ARG A 1 303 ? 22.853 -20.297 3.159 1.00 67.62 303 ARG A N 1
ATOM 2359 C CA . ARG A 1 303 ? 22.182 -20.978 4.286 1.00 67.62 303 ARG A CA 1
ATOM 2360 C C . ARG A 1 303 ? 21.629 -20.047 5.382 1.00 67.62 303 ARG A C 1
ATOM 2362 O O . ARG A 1 303 ? 21.026 -20.549 6.322 1.00 67.62 303 ARG A O 1
ATOM 2369 N N . SER A 1 304 ? 21.813 -18.728 5.302 1.00 58.25 304 SER A N 1
ATOM 2370 C CA . SER A 1 304 ? 21.541 -17.813 6.417 1.00 58.25 304 SER A CA 1
ATOM 2371 C C . SER A 1 304 ? 20.514 -16.704 6.167 1.00 58.25 304 SER A C 1
ATOM 2373 O O . SER A 1 304 ? 20.186 -16.001 7.119 1.00 58.25 304 SER A O 1
ATOM 2375 N N . SER A 1 305 ? 19.953 -16.515 4.963 1.00 55.66 305 SER A N 1
ATOM 2376 C CA . SER A 1 305 ? 18.922 -15.472 4.802 1.00 55.66 305 SER A CA 1
ATOM 2377 C C . SER A 1 305 ? 18.015 -15.669 3.587 1.00 55.66 305 SER A C 1
ATOM 2379 O O . SER A 1 305 ? 18.369 -15.341 2.454 1.00 55.66 305 SER A O 1
ATOM 2381 N N . SER A 1 306 ? 16.798 -16.168 3.816 1.00 68.06 306 SER A N 1
ATOM 2382 C CA . SER A 1 306 ? 15.729 -16.084 2.818 1.00 68.06 306 SER A CA 1
ATOM 2383 C C . SER A 1 306 ? 15.103 -14.687 2.872 1.00 68.06 306 SER A C 1
ATOM 2385 O O . SER A 1 306 ? 14.311 -14.393 3.772 1.00 68.06 306 SER A O 1
ATOM 2387 N N . SER A 1 307 ? 15.444 -13.820 1.917 1.00 76.00 307 SER A N 1
ATOM 2388 C CA . SER A 1 307 ? 14.763 -12.531 1.771 1.00 76.00 307 SER A CA 1
ATOM 2389 C C . SER A 1 307 ? 13.388 -12.739 1.137 1.00 76.00 307 SER A C 1
ATOM 2391 O O . SER A 1 307 ? 13.260 -13.258 0.025 1.00 76.00 307 SER A O 1
ATOM 2393 N N . ASN A 1 308 ? 12.344 -12.343 1.863 1.00 81.94 308 ASN A N 1
ATOM 2394 C CA . ASN A 1 308 ? 10.966 -12.418 1.399 1.00 81.94 308 ASN A CA 1
ATOM 2395 C C . ASN A 1 308 ? 10.569 -11.076 0.783 1.00 81.94 308 ASN A C 1
ATOM 2397 O O . ASN A 1 308 ? 10.358 -10.096 1.501 1.00 81.94 308 ASN A O 1
ATOM 2401 N N . THR A 1 309 ? 10.405 -11.034 -0.538 1.00 87.31 309 THR A N 1
ATOM 2402 C CA . THR A 1 309 ? 9.857 -9.848 -1.208 1.00 87.31 309 THR A CA 1
ATOM 2403 C C . THR A 1 309 ? 8.338 -9.951 -1.227 1.00 87.31 309 THR A C 1
ATOM 2405 O O . THR A 1 309 ? 7.771 -10.871 -1.820 1.00 87.31 309 THR A O 1
ATOM 2408 N N . VAL A 1 310 ? 7.659 -9.009 -0.570 1.00 91.31 310 VAL A N 1
ATOM 2409 C CA . VAL A 1 310 ? 6.191 -8.955 -0.540 1.00 91.31 310 VAL A CA 1
ATOM 2410 C C . VAL A 1 310 ? 5.698 -7.990 -1.610 1.00 91.31 310 VAL A C 1
ATOM 2412 O O . VAL A 1 310 ? 5.945 -6.789 -1.522 1.00 91.31 310 VAL A O 1
ATOM 2415 N N . SER A 1 311 ? 4.970 -8.514 -2.591 1.00 94.12 311 SER A N 1
ATOM 2416 C CA . SER A 1 311 ? 4.268 -7.718 -3.599 1.00 94.12 311 SER A CA 1
ATOM 2417 C C . SER A 1 311 ? 2.768 -7.719 -3.317 1.00 94.12 311 SER A C 1
ATOM 2419 O O . SER A 1 311 ? 2.204 -8.734 -2.897 1.00 94.12 311 SER A O 1
ATOM 2421 N N . TYR A 1 312 ? 2.135 -6.568 -3.530 1.00 96.25 312 TYR A N 1
ATOM 2422 C CA . TYR A 1 312 ? 0.711 -6.360 -3.293 1.00 96.25 312 TYR A CA 1
ATOM 2423 C C . TYR A 1 312 ? -0.006 -6.158 -4.622 1.00 96.25 312 TYR A C 1
ATOM 2425 O O . TYR A 1 312 ? 0.512 -5.474 -5.510 1.00 96.25 312 TYR A O 1
ATOM 2433 N N . TYR A 1 313 ? -1.188 -6.754 -4.735 1.00 97.81 313 TYR A N 1
ATOM 2434 C CA . TYR A 1 313 ? -2.004 -6.707 -5.934 1.00 97.81 313 TYR A CA 1
ATOM 2435 C C . TYR A 1 313 ? -3.469 -6.475 -5.577 1.00 97.81 313 TYR A C 1
ATOM 2437 O O . TYR A 1 313 ? -3.954 -6.967 -4.554 1.00 97.81 313 TYR A O 1
ATOM 2445 N N . TYR A 1 314 ? -4.166 -5.766 -6.456 1.00 97.69 314 TYR A N 1
ATOM 2446 C CA . TYR A 1 314 ? -5.613 -5.890 -6.587 1.00 97.69 314 TYR A CA 1
ATOM 2447 C C . TYR A 1 314 ? -5.912 -6.981 -7.601 1.00 97.69 314 TYR A C 1
ATOM 2449 O O . TYR A 1 314 ? -5.244 -7.037 -8.634 1.00 97.69 314 TYR A O 1
ATOM 2457 N N . ARG A 1 315 ? -6.916 -7.808 -7.330 1.00 97.94 315 ARG A N 1
ATOM 2458 C CA . ARG A 1 315 ? -7.548 -8.658 -8.337 1.00 97.94 315 ARG A CA 1
ATOM 2459 C C . ARG A 1 315 ? -8.983 -8.203 -8.516 1.00 97.94 315 ARG A C 1
ATOM 2461 O O . ARG A 1 315 ? -9.702 -8.122 -7.529 1.00 97.94 315 ARG A O 1
ATOM 2468 N N . VAL A 1 316 ? -9.364 -7.900 -9.749 1.00 97.75 316 VAL A N 1
ATOM 2469 C CA . VAL A 1 316 ? -10.736 -7.546 -10.127 1.00 97.75 316 VAL A CA 1
ATOM 2470 C C . VAL A 1 316 ? -11.075 -8.341 -11.372 1.00 97.75 316 VAL A C 1
ATOM 2472 O O . VAL A 1 316 ? -10.294 -8.340 -12.330 1.00 97.75 316 VAL A O 1
ATOM 2475 N N . ALA A 1 317 ? -12.187 -9.076 -11.310 1.00 95.94 317 ALA A N 1
ATOM 2476 C CA . ALA A 1 317 ? -12.440 -10.206 -12.201 1.00 95.94 317 ALA A CA 1
ATOM 2477 C C . ALA A 1 317 ? -11.228 -11.166 -12.191 1.00 95.94 317 ALA A C 1
ATOM 2479 O O . ALA A 1 317 ? -10.806 -11.626 -11.128 1.00 95.94 317 ALA A O 1
ATOM 2480 N N . GLU A 1 318 ? -10.615 -11.424 -13.345 1.00 95.62 318 GLU A N 1
ATOM 2481 C CA . GLU A 1 318 ? -9.450 -12.313 -13.476 1.00 95.62 318 GLU A CA 1
ATOM 2482 C C . GLU A 1 318 ? -8.119 -11.562 -13.626 1.00 95.62 318 GLU A C 1
ATOM 2484 O O . GLU A 1 318 ? -7.056 -12.173 -13.760 1.00 95.62 318 GLU A O 1
ATOM 2489 N N . LYS A 1 319 ? -8.145 -10.224 -13.584 1.00 97.81 319 LYS A N 1
ATOM 2490 C CA . LYS A 1 319 ? -6.966 -9.397 -13.845 1.00 97.81 319 LYS A CA 1
ATOM 2491 C C . LYS A 1 319 ? -6.325 -8.906 -12.557 1.00 97.81 319 LYS A C 1
ATOM 2493 O O . LYS A 1 319 ? -7.002 -8.466 -11.629 1.00 97.81 319 LYS A O 1
ATOM 2498 N N . GLU A 1 320 ? -4.996 -8.955 -12.514 1.00 97.94 320 GLU A N 1
ATOM 2499 C CA . GLU A 1 320 ? -4.206 -8.521 -11.364 1.00 97.94 320 GLU A CA 1
ATOM 2500 C C . GLU A 1 320 ? -3.408 -7.253 -11.659 1.00 97.94 320 GLU A C 1
ATOM 2502 O O . GLU A 1 320 ? -2.701 -7.159 -12.662 1.00 97.94 320 GLU A O 1
ATOM 2507 N N . PHE A 1 321 ? -3.454 -6.303 -10.728 1.00 97.81 321 PHE A N 1
ATOM 2508 C CA . PHE A 1 321 ? -2.764 -5.022 -10.830 1.00 97.81 321 PHE A CA 1
ATOM 2509 C C . PHE A 1 321 ? -1.785 -4.873 -9.677 1.00 97.81 321 PHE A C 1
ATOM 2511 O O . PHE A 1 321 ? -2.188 -4.853 -8.514 1.00 97.81 321 PHE A O 1
ATOM 2518 N N . LYS A 1 322 ? -0.488 -4.760 -9.988 1.00 96.56 322 LYS A N 1
ATOM 2519 C CA . LYS A 1 322 ? 0.541 -4.491 -8.978 1.00 96.56 322 LYS A CA 1
ATOM 2520 C C . LYS A 1 322 ? 0.362 -3.074 -8.446 1.00 96.56 322 LYS A C 1
ATOM 2522 O O . LYS A 1 322 ? 0.341 -2.117 -9.215 1.00 96.56 322 LYS A O 1
ATOM 2527 N N . ILE A 1 323 ? 0.294 -2.941 -7.129 1.00 96.88 323 ILE A N 1
ATOM 2528 C CA . ILE A 1 323 ? -0.040 -1.681 -6.463 1.00 96.88 323 ILE A CA 1
ATOM 2529 C C . ILE A 1 323 ? 0.860 -1.414 -5.250 1.00 96.88 323 ILE A C 1
ATOM 2531 O O . ILE A 1 323 ? 1.451 -2.343 -4.686 1.00 96.88 323 ILE A O 1
ATOM 2535 N N . PRO A 1 324 ? 1.001 -0.147 -4.818 1.00 95.38 324 PRO A N 1
ATOM 2536 C CA . PRO A 1 324 ? 1.744 0.164 -3.606 1.00 95.38 324 PRO A CA 1
ATOM 2537 C C . PRO A 1 324 ? 1.016 -0.362 -2.361 1.00 95.38 324 PRO A C 1
ATOM 2539 O O . PRO A 1 324 ? -0.210 -0.423 -2.309 1.00 95.38 324 PRO A O 1
ATOM 2542 N N . LYS A 1 325 ? 1.770 -0.666 -1.299 1.00 94.06 325 LYS A N 1
ATOM 2543 C CA . LYS A 1 325 ? 1.221 -1.181 -0.028 1.00 94.06 325 LYS A CA 1
ATOM 2544 C C . LYS A 1 325 ? 0.082 -0.323 0.535 1.00 94.06 325 LYS A C 1
ATOM 2546 O O . LYS A 1 325 ? -0.870 -0.851 1.090 1.00 94.06 325 LYS A O 1
ATOM 2551 N N . ARG A 1 326 ? 0.180 0.999 0.426 1.00 94.50 326 ARG A N 1
ATOM 2552 C CA . ARG A 1 326 ? -0.844 1.905 0.954 1.00 94.50 326 ARG A CA 1
ATOM 2553 C C . ARG A 1 326 ? -2.176 1.747 0.199 1.00 94.50 326 ARG A C 1
ATOM 2555 O O . ARG A 1 326 ? -3.215 1.632 0.836 1.00 94.50 326 ARG A O 1
ATOM 2562 N N . ALA A 1 327 ? -2.130 1.610 -1.127 1.00 96.25 327 ALA A N 1
ATOM 2563 C CA . ALA A 1 327 ? -3.290 1.297 -1.955 1.00 96.25 327 ALA A CA 1
ATOM 2564 C C . ALA A 1 327 ? -3.899 -0.044 -1.522 1.00 96.25 327 ALA A C 1
ATOM 2566 O O . ALA A 1 327 ? -5.077 -0.110 -1.198 1.00 96.25 327 ALA A O 1
ATOM 2567 N N . TYR A 1 328 ? -3.064 -1.069 -1.334 1.00 95.69 328 TYR A N 1
ATOM 2568 C CA . TYR A 1 328 ? -3.513 -2.375 -0.840 1.00 95.69 328 TYR A CA 1
ATOM 2569 C C . TYR A 1 328 ? -4.309 -2.276 0.462 1.00 95.69 328 TYR A C 1
ATOM 2571 O O . TYR A 1 328 ? -5.314 -2.957 0.624 1.00 95.69 328 TYR A O 1
ATOM 2579 N N . LEU A 1 329 ? -3.860 -1.428 1.389 1.00 93.12 329 LEU A N 1
ATOM 2580 C CA . LEU A 1 329 ? -4.555 -1.215 2.654 1.00 93.12 329 LEU A CA 1
ATOM 2581 C C . LEU A 1 329 ? -5.867 -0.445 2.488 1.00 93.12 329 LEU A C 1
ATOM 2583 O O . LEU A 1 329 ? -6.758 -0.691 3.285 1.00 93.12 329 LEU A O 1
ATOM 2587 N N . ALA A 1 330 ? -5.968 0.448 1.496 1.00 95.12 330 ALA A N 1
ATOM 2588 C CA . ALA A 1 330 ? -7.138 1.282 1.200 1.00 95.12 330 ALA A CA 1
ATOM 2589 C C . ALA A 1 330 ? -8.320 0.513 0.581 1.00 95.12 330 ALA A C 1
ATOM 2591 O O . ALA A 1 330 ? -9.446 1.000 0.605 1.00 95.12 330 ALA A O 1
ATOM 2592 N N . LEU A 1 331 ? -8.077 -0.664 -0.004 1.00 96.06 331 LEU A N 1
ATOM 2593 C CA . LEU A 1 331 ? -9.134 -1.461 -0.626 1.00 96.06 331 LEU A CA 1
ATOM 2594 C C . LEU A 1 331 ? -9.971 -2.200 0.428 1.00 96.06 331 LEU A C 1
ATOM 2596 O O . LEU A 1 331 ? -9.436 -2.920 1.286 1.00 96.06 331 LEU A O 1
ATOM 2600 N N . VAL A 1 332 ? -11.290 -2.074 0.309 1.00 94.81 332 VAL A N 1
ATOM 2601 C CA . VAL A 1 332 ? -12.261 -2.884 1.048 1.00 94.81 332 VAL A CA 1
ATOM 2602 C C . VAL A 1 332 ? -12.490 -4.166 0.247 1.00 94.81 332 VAL A C 1
ATOM 2604 O O . VAL A 1 332 ? -12.770 -4.117 -0.945 1.00 94.81 332 VAL A O 1
ATOM 2607 N N . ASP A 1 333 ? -12.280 -5.317 0.881 1.00 94.12 333 ASP A N 1
ATOM 2608 C CA . ASP A 1 333 ? -12.374 -6.615 0.202 1.00 94.12 333 ASP A CA 1
ATOM 2609 C C . ASP A 1 333 ? -13.842 -6.963 -0.076 1.00 94.12 333 ASP A C 1
ATOM 2611 O O . ASP A 1 333 ? -14.700 -6.663 0.752 1.00 94.12 333 ASP A O 1
ATOM 2615 N N . GLY A 1 334 ? -14.128 -7.592 -1.216 1.00 94.31 334 GLY A N 1
ATOM 2616 C CA . GLY A 1 334 ? -15.466 -8.101 -1.543 1.00 94.31 334 GLY A CA 1
ATOM 2617 C C . GLY A 1 334 ? -16.436 -7.079 -2.147 1.00 94.31 334 GLY A C 1
ATOM 2618 O O . GLY A 1 334 ? -17.518 -7.460 -2.585 1.00 94.31 334 GLY A O 1
ATOM 2619 N N . LEU A 1 335 ? -16.072 -5.794 -2.235 1.00 96.06 335 LEU A N 1
ATOM 2620 C CA . LEU A 1 335 ? -16.885 -4.812 -2.963 1.00 96.06 335 LEU A CA 1
ATOM 2621 C C . LEU A 1 335 ? -16.691 -4.947 -4.475 1.00 96.06 335 LEU A C 1
ATOM 2623 O O . LEU A 1 335 ? -15.626 -5.338 -4.949 1.00 96.06 335 LEU A O 1
ATOM 2627 N N . THR A 1 336 ? -17.707 -4.564 -5.249 1.00 97.75 336 THR A N 1
ATOM 2628 C CA . THR A 1 336 ? -17.579 -4.482 -6.709 1.00 97.75 336 THR A CA 1
ATOM 2629 C C . THR A 1 336 ? -16.939 -3.154 -7.099 1.00 97.75 336 THR A C 1
ATOM 2631 O O . THR A 1 336 ? -17.401 -2.083 -6.692 1.00 97.75 336 THR A O 1
ATOM 2634 N N . TYR A 1 337 ? -15.883 -3.221 -7.904 1.00 98.50 337 TYR A N 1
ATOM 2635 C CA . TYR A 1 337 ? -15.130 -2.068 -8.381 1.00 98.50 337 TYR A CA 1
ATOM 2636 C C . TYR A 1 337 ? -15.086 -2.021 -9.903 1.00 98.50 337 TYR A C 1
ATOM 2638 O O . TYR A 1 337 ? -15.104 -3.053 -10.574 1.00 98.50 337 TYR A O 1
ATOM 2646 N N . ARG A 1 338 ? -14.923 -0.807 -10.427 1.00 98.50 338 ARG A N 1
ATOM 2647 C CA . ARG A 1 338 ? -14.477 -0.543 -11.793 1.00 98.50 338 ARG A CA 1
ATOM 2648 C C . ARG A 1 338 ? -13.060 0.014 -11.751 1.00 98.50 338 ARG A C 1
ATOM 2650 O O . ARG A 1 338 ? -12.792 1.011 -11.076 1.00 98.50 338 ARG A O 1
ATOM 2657 N N . LEU A 1 339 ? -12.137 -0.653 -12.435 1.00 98.44 339 LEU A N 1
ATOM 2658 C CA . LEU A 1 339 ? -10.731 -0.258 -12.529 1.00 98.44 339 LEU A CA 1
ATOM 2659 C C . LEU A 1 339 ? -10.458 0.263 -13.923 1.00 98.44 339 LEU A C 1
ATOM 2661 O O . LEU A 1 339 ? -10.817 -0.383 -14.901 1.00 98.44 339 LEU A O 1
ATOM 2665 N N . TYR A 1 340 ? -9.749 1.379 -13.995 1.00 98.62 340 TYR A N 1
ATOM 2666 C CA . TYR A 1 340 ? -9.279 1.955 -15.244 1.00 98.62 340 TYR A CA 1
ATOM 2667 C C . TYR A 1 340 ? -7.783 1.713 -15.371 1.00 98.62 340 TYR A C 1
ATOM 2669 O O . TYR A 1 340 ? -7.026 1.974 -14.431 1.00 98.62 340 TYR A O 1
ATOM 2677 N N . HIS A 1 341 ? -7.338 1.209 -16.515 1.00 98.31 341 HIS A N 1
ATOM 2678 C CA . HIS A 1 341 ? -5.941 0.859 -16.736 1.00 98.31 341 HIS A CA 1
ATOM 2679 C C . HIS A 1 341 ? -5.483 1.138 -18.169 1.00 98.31 341 HIS A C 1
ATOM 2681 O O . HIS A 1 341 ? -6.289 1.253 -19.092 1.00 98.31 341 HIS A O 1
ATOM 2687 N N . THR A 1 342 ? -4.166 1.176 -18.373 1.00 97.81 342 THR A N 1
ATOM 2688 C CA . THR A 1 342 ? -3.577 1.267 -19.718 1.00 97.81 342 THR A CA 1
ATOM 2689 C C . THR A 1 342 ? -3.788 -0.035 -20.509 1.00 97.81 342 THR A C 1
ATOM 2691 O O . THR A 1 342 ? -3.687 -1.121 -19.920 1.00 97.81 342 THR A O 1
ATOM 2694 N N . PRO A 1 343 ? -4.060 0.011 -21.826 1.00 96.19 343 PRO A N 1
ATOM 2695 C CA . PRO A 1 343 ? -4.400 -1.183 -22.601 1.00 96.19 343 PRO A CA 1
ATOM 2696 C C . PRO A 1 343 ? -3.301 -2.256 -22.607 1.00 96.19 343 PRO A C 1
ATOM 2698 O O . PRO A 1 343 ? -3.597 -3.436 -22.410 1.00 96.19 343 PRO A O 1
ATOM 2701 N N . ARG A 1 344 ? -2.028 -1.875 -22.803 1.00 94.56 344 ARG A N 1
ATOM 2702 C CA . ARG A 1 344 ? -0.926 -2.829 -23.031 1.00 94.56 344 ARG A CA 1
ATOM 2703 C C . ARG A 1 344 ? -0.114 -3.088 -21.766 1.00 94.56 344 ARG A C 1
ATOM 2705 O O . ARG A 1 344 ? 0.131 -4.246 -21.413 1.00 94.56 344 ARG A O 1
ATOM 2712 N N . SER A 1 345 ? 0.329 -2.052 -21.052 1.00 93.50 345 SER A N 1
ATOM 2713 C CA . SER A 1 345 ? 1.094 -2.212 -19.800 1.00 93.50 345 SER A CA 1
ATOM 2714 C C . SER A 1 345 ? 0.246 -2.638 -18.608 1.00 93.50 345 SER A C 1
ATOM 2716 O O . SER A 1 345 ? 0.820 -3.156 -17.651 1.00 93.50 345 SER A O 1
ATOM 2718 N N . SER A 1 346 ? -1.087 -2.520 -18.682 1.00 95.62 346 SER A N 1
ATOM 2719 C CA . SER A 1 346 ? -1.997 -2.840 -17.572 1.00 95.62 346 SER A CA 1
ATOM 2720 C C . SER A 1 346 ? -1.624 -2.106 -16.280 1.00 95.62 346 SER A C 1
ATOM 2722 O O . SER A 1 346 ? -1.760 -2.639 -15.179 1.00 95.62 346 SER A O 1
ATOM 2724 N N . VAL A 1 347 ? -1.126 -0.878 -16.413 1.00 95.75 347 VAL A N 1
ATOM 2725 C CA . VAL A 1 347 ? -0.864 0.014 -15.286 1.00 95.75 347 VAL A CA 1
ATOM 2726 C C . VAL A 1 347 ? -2.200 0.571 -14.817 1.00 95.75 347 VAL A C 1
ATOM 2728 O O . VAL A 1 347 ? -2.961 1.110 -15.618 1.00 95.75 347 VAL A O 1
ATOM 2731 N N . LEU A 1 348 ? -2.481 0.433 -13.521 1.00 98.06 348 LEU A N 1
ATOM 2732 C CA . LEU A 1 348 ? -3.678 0.992 -12.900 1.00 98.06 348 LEU A CA 1
ATOM 2733 C C . LEU A 1 348 ? -3.623 2.526 -12.933 1.00 98.06 348 LEU A C 1
ATOM 2735 O O . LEU A 1 348 ? -2.656 3.122 -12.453 1.00 98.06 348 LEU A O 1
ATOM 2739 N N . LEU A 1 349 ? -4.675 3.143 -13.462 1.00 98.00 349 LEU A N 1
ATOM 2740 C CA . LEU A 1 349 ? -4.833 4.591 -13.563 1.00 98.00 349 LEU A CA 1
ATOM 2741 C C . LEU A 1 349 ? -5.703 5.123 -12.418 1.00 98.00 349 LEU A C 1
ATOM 2743 O O . LEU A 1 349 ? -5.264 5.977 -11.647 1.00 98.00 349 LEU A O 1
ATOM 2747 N N . SER A 1 350 ? -6.910 4.574 -12.274 1.00 98.38 350 SER A N 1
ATOM 2748 C CA . SER A 1 350 ? -7.868 4.913 -11.217 1.00 98.38 350 SER A CA 1
ATOM 2749 C C . SER A 1 350 ? -8.765 3.717 -10.879 1.00 98.38 350 SER A C 1
ATOM 2751 O O . SER A 1 350 ? -8.781 2.705 -11.585 1.00 98.38 350 SER A O 1
ATOM 2753 N N . ILE A 1 351 ? -9.472 3.805 -9.753 1.00 98.50 351 ILE A N 1
ATOM 2754 C CA . ILE A 1 351 ? -10.398 2.779 -9.265 1.00 98.50 351 ILE A CA 1
ATOM 2755 C C . ILE A 1 351 ? -11.589 3.464 -8.604 1.00 98.50 351 ILE A C 1
ATOM 2757 O O . ILE A 1 351 ? -11.406 4.385 -7.810 1.00 98.50 351 ILE A O 1
ATOM 2761 N N . GLU A 1 352 ? -12.796 2.988 -8.892 1.00 97.75 352 GLU A N 1
ATOM 2762 C CA . GLU A 1 352 ? -14.012 3.454 -8.234 1.00 97.75 352 GLU A CA 1
ATOM 2763 C C . GLU A 1 352 ? -14.883 2.280 -7.756 1.00 97.75 352 GLU A C 1
ATOM 2765 O O . GLU A 1 352 ? -15.014 1.280 -8.466 1.00 97.75 352 GLU A O 1
ATOM 2770 N N . PRO A 1 353 ? -15.466 2.356 -6.547 1.00 97.69 353 PRO A N 1
ATOM 2771 C CA . PRO A 1 353 ? -16.472 1.406 -6.094 1.00 97.69 353 PRO A CA 1
ATOM 2772 C C . PRO A 1 353 ? -17.782 1.634 -6.860 1.00 97.69 353 PRO A C 1
ATOM 2774 O O . PRO A 1 353 ? -18.214 2.778 -7.047 1.00 97.69 353 PRO A O 1
ATOM 2777 N N . LEU A 1 354 ? -18.425 0.548 -7.290 1.00 97.06 354 LEU A N 1
ATOM 2778 C CA . LEU A 1 354 ? -19.745 0.592 -7.930 1.00 97.06 354 LEU A CA 1
ATOM 2779 C C . LEU A 1 354 ? -20.884 0.592 -6.904 1.00 97.06 354 LEU A C 1
ATOM 2781 O O . LEU A 1 354 ? -21.936 1.166 -7.164 1.00 97.06 354 LEU A O 1
ATOM 2785 N N . ILE A 1 355 ? -20.644 0.009 -5.727 1.00 95.19 355 ILE A N 1
ATOM 2786 C CA . ILE A 1 355 ? -21.603 -0.108 -4.622 1.00 95.19 355 ILE A CA 1
ATOM 2787 C C . ILE A 1 355 ? -21.032 0.612 -3.394 1.00 95.19 355 ILE A C 1
ATOM 2789 O O . ILE A 1 355 ? -19.813 0.753 -3.253 1.00 95.19 355 ILE A O 1
ATOM 2793 N N . SER A 1 356 ? -21.903 1.105 -2.512 1.00 92.50 356 SER A N 1
ATOM 2794 C CA . SER A 1 356 ? -21.474 1.671 -1.232 1.00 92.50 356 SER A CA 1
ATOM 2795 C C . SER A 1 356 ? -20.776 0.612 -0.365 1.00 92.50 356 SER A C 1
ATOM 2797 O O . SER A 1 356 ? -21.204 -0.541 -0.364 1.00 92.50 356 SER A O 1
ATOM 2799 N N . PRO A 1 357 ? -19.725 0.967 0.402 1.00 90.69 357 PRO A N 1
ATOM 2800 C CA . PRO A 1 357 ? -19.145 0.045 1.379 1.00 90.69 357 PRO A CA 1
ATOM 2801 C C . PRO A 1 357 ? -20.113 -0.312 2.511 1.00 90.69 357 PRO A C 1
ATOM 2803 O O . PRO A 1 357 ? -19.884 -1.291 3.209 1.00 90.69 357 PRO A O 1
ATOM 2806 N N . VAL A 1 358 ? -21.156 0.491 2.720 1.00 89.50 358 VAL A N 1
ATOM 2807 C CA . VAL A 1 358 ? -22.156 0.298 3.764 1.00 89.50 358 VAL A CA 1
ATOM 2808 C C . VAL A 1 358 ? -23.269 -0.625 3.245 1.00 89.50 358 VAL A C 1
ATOM 2810 O O . VAL A 1 358 ? -23.935 -0.253 2.277 1.00 89.50 358 VAL A O 1
ATOM 2813 N N . PRO A 1 359 ? -23.523 -1.779 3.891 1.00 87.00 359 PRO A N 1
ATOM 2814 C CA . PRO A 1 359 ? -24.684 -2.620 3.602 1.00 87.00 359 PRO A CA 1
ATOM 2815 C C . PRO A 1 359 ? -26.005 -1.849 3.725 1.00 87.00 359 PRO A C 1
ATOM 2817 O O . PRO A 1 359 ? -26.226 -1.148 4.716 1.00 87.00 359 PRO A O 1
ATOM 2820 N N . GLU A 1 360 ? -26.914 -2.015 2.761 1.00 85.62 360 GLU A N 1
ATOM 2821 C CA . GLU A 1 360 ? -28.237 -1.366 2.781 1.00 85.62 360 GLU A CA 1
ATOM 2822 C C . GLU A 1 360 ? -29.038 -1.719 4.044 1.00 85.62 360 GLU A C 1
ATOM 2824 O O . GLU A 1 360 ? -29.715 -0.858 4.610 1.00 85.62 360 GLU A O 1
ATOM 2829 N N . GLU A 1 361 ? -28.879 -2.940 4.558 1.00 85.75 361 GLU A N 1
ATOM 2830 C CA . GLU A 1 361 ? -29.513 -3.415 5.793 1.00 85.75 361 GLU A CA 1
ATOM 2831 C C . GLU A 1 361 ? -29.206 -2.500 6.988 1.00 85.75 361 GLU A C 1
ATOM 2833 O O . GLU A 1 361 ? -30.119 -2.068 7.700 1.00 85.75 361 GLU A O 1
ATOM 2838 N N . LEU A 1 362 ? -27.939 -2.098 7.146 1.00 81.94 362 LEU A N 1
ATOM 2839 C CA . LEU A 1 362 ? -27.504 -1.206 8.224 1.00 81.94 362 LEU A CA 1
ATOM 2840 C C . LEU A 1 362 ? -28.052 0.218 8.070 1.00 81.94 362 LEU A C 1
ATOM 2842 O O . LEU A 1 362 ? -28.231 0.917 9.066 1.00 81.94 362 LEU A O 1
ATOM 2846 N N . SER A 1 363 ? -28.352 0.651 6.843 1.00 78.12 363 SER A N 1
ATOM 2847 C CA . SER A 1 363 ? -28.959 1.965 6.596 1.00 78.12 363 SER A CA 1
ATOM 2848 C C . SER A 1 363 ? -30.451 2.011 6.958 1.00 78.12 363 SER A C 1
ATOM 2850 O O . SER A 1 363 ? -30.971 3.070 7.311 1.00 78.12 363 SER A O 1
ATOM 2852 N N . SER A 1 364 ? -31.136 0.862 6.912 1.00 79.38 364 SER A N 1
ATOM 2853 C CA . SER A 1 364 ? -32.580 0.756 7.158 1.00 79.38 364 SER A CA 1
ATOM 2854 C C . SER A 1 364 ? -32.939 0.670 8.648 1.00 79.38 364 SER A C 1
ATOM 2856 O O . SER A 1 364 ? -33.940 1.246 9.076 1.00 79.38 364 SER A O 1
ATOM 2858 N N . SER A 1 365 ? -32.083 0.039 9.462 1.00 74.94 365 SER A N 1
ATOM 2859 C CA . SER A 1 365 ? -32.325 -0.163 10.899 1.00 74.94 365 SER A CA 1
ATOM 2860 C C . SER A 1 365 ? -32.371 1.139 11.711 1.00 74.94 365 SER A C 1
ATOM 2862 O O . SER A 1 365 ? -32.936 1.148 12.800 1.00 74.94 365 SER A O 1
ATOM 2864 N N . GLY A 1 366 ? -31.802 2.236 11.201 1.00 64.81 366 GLY A N 1
ATOM 2865 C CA . GLY A 1 366 ? -31.770 3.528 11.893 1.00 64.81 366 GLY A CA 1
ATOM 2866 C C . GLY A 1 366 ? -33.037 4.381 11.759 1.00 64.81 366 GLY A C 1
ATOM 2867 O O . GLY A 1 366 ? -33.055 5.485 12.288 1.00 64.81 366 GLY A O 1
ATOM 2868 N N . ARG A 1 367 ? -34.074 3.932 11.031 1.00 64.38 367 ARG A N 1
ATOM 2869 C CA . ARG A 1 367 ? -35.315 4.715 10.834 1.00 64.38 367 ARG A CA 1
ATOM 2870 C C . ARG A 1 367 ? -36.437 4.415 11.835 1.00 64.38 367 ARG A C 1
ATOM 2872 O O . ARG A 1 367 ? -37.402 5.169 11.860 1.00 64.38 367 ARG A O 1
ATOM 2879 N N . ASN A 1 368 ? -36.328 3.350 12.634 1.00 64.38 368 ASN A N 1
ATOM 2880 C CA . ASN A 1 368 ? -37.421 2.864 13.493 1.00 64.38 368 ASN A CA 1
ATOM 2881 C C . ASN A 1 368 ? -37.201 3.090 15.003 1.00 64.38 368 ASN A C 1
ATOM 2883 O O . ASN A 1 368 ? -37.925 2.515 15.813 1.00 64.38 368 ASN A O 1
ATOM 2887 N N . THR A 1 369 ? -36.220 3.909 15.383 1.00 56.16 369 THR A N 1
ATOM 2888 C CA . THR A 1 369 ? -35.947 4.347 16.765 1.00 56.16 369 THR A CA 1
ATOM 2889 C C . THR A 1 369 ? -35.964 5.857 16.816 1.00 56.16 369 THR A C 1
ATOM 2891 O O . THR A 1 369 ? -36.547 6.406 17.773 1.00 56.16 369 THR A O 1
#

Secondary structure (DSSP, 8-state):
-------TT--TT-HHHHHHHHTT---HHHHHHHHHHHHHHTTSHHHHHHHHHHHHHHHHHHHHHHHTT--HHHHHHHHHHHHHHHHHHHHHHHHHHHHHHHHHHHHHHHT--EEEEEEEEE-SSSEEEEETTS-EEB--SS-TT--TTEEEEEEE-TTT-BEEEEEEEEE--HHHHHHHHHHHHHHHHT--HHHHHHHHTTB--HHHHHHHHHHHHHHHHHHHHHHHHHHHHHHHHHH-TTS-HHHHHHHHHHHHHHHHHHHHHHHHHHHHHHHHHHH-B-EEEEEEEEEEEEEEE---SSTT---EEEEEEEEETTEEEEE-HHHHHHPPTT-EEEEEE-TTT--EEEEEESS-SS-HHHHHGGG--